Protein AF-A0A1G9YYE9-F1 (afdb_monomer)

Organism: NCBI:txid128104

Solvent-accessible surface area (backbone atoms only — not comparable to full-atom values): 11188 Å² total; per-residue (Å²): 140,79,85,48,73,68,56,51,48,51,44,35,30,38,42,7,48,50,52,46,50,46,37,52,76,70,69,50,52,59,63,55,51,39,55,48,50,57,60,54,78,75,63,88,82,93,75,84,90,83,91,88,81,92,81,76,97,67,84,83,66,77,64,52,56,65,53,53,50,31,38,33,60,20,78,46,92,75,55,70,68,58,48,44,52,54,23,56,72,58,73,42,63,51,67,58,48,49,53,50,20,52,51,64,55,39,65,39,50,62,94,69,30,38,36,53,33,30,47,71,53,51,75,69,53,84,53,65,56,50,44,56,57,53,52,51,49,54,53,58,61,69,67,58,54,95,84,61,81,66,80,78,70,64,55,42,80,38,42,56,70,52,49,58,53,44,18,62,71,36,75,42,58,58,72,58,38,52,56,64,46,57,82,24,41,69,82,85,123

Structure (mmCIF, N/CA/C/O backbone):
data_AF-A0A1G9YYE9-F1
#
_entry.id   AF-A0A1G9YYE9-F1
#
loop_
_atom_site.group_PDB
_atom_site.id
_atom_site.type_symbol
_atom_site.label_atom_id
_atom_site.label_alt_id
_atom_site.label_comp_id
_atom_site.label_asym_id
_atom_site.label_entity_id
_atom_site.label_seq_id
_atom_site.pdbx_PDB_ins_code
_atom_site.Cartn_x
_atom_site.Cartn_y
_atom_site.Cartn_z
_atom_site.occupancy
_atom_site.B_iso_or_equiv
_atom_site.auth_seq_id
_atom_site.auth_comp_id
_atom_site.auth_asym_id
_atom_site.auth_atom_id
_atom_site.pdbx_PDB_model_num
ATOM 1 N N . MET A 1 1 ? -22.968 5.309 -7.005 1.00 38.78 1 MET A N 1
ATOM 2 C CA . MET A 1 1 ? -21.631 4.709 -6.802 1.00 38.78 1 MET A CA 1
ATOM 3 C C . MET A 1 1 ? -20.604 5.772 -7.151 1.00 38.78 1 MET A C 1
ATOM 5 O O . MET A 1 1 ? -20.588 6.188 -8.299 1.00 38.78 1 MET A O 1
ATOM 9 N N . GLN A 1 2 ? -19.831 6.281 -6.193 1.00 46.66 2 GLN A N 1
ATOM 10 C CA . GLN A 1 2 ? -18.773 7.261 -6.462 1.00 46.66 2 GLN A CA 1
ATOM 11 C C . GLN A 1 2 ? -17.530 6.832 -5.686 1.00 46.66 2 GLN A C 1
ATOM 13 O O . GLN A 1 2 ? -17.580 6.742 -4.464 1.00 46.66 2 GLN A O 1
ATOM 18 N N . ILE A 1 3 ? -16.453 6.516 -6.407 1.00 61.12 3 ILE A N 1
ATOM 19 C CA . ILE A 1 3 ? -15.119 6.407 -5.814 1.00 61.12 3 ILE A CA 1
ATOM 20 C C . ILE A 1 3 ? -14.727 7.827 -5.410 1.00 61.12 3 ILE A C 1
ATOM 22 O O . ILE A 1 3 ? -14.835 8.754 -6.216 1.00 61.12 3 ILE A O 1
ATOM 26 N N . THR A 1 4 ? -14.315 8.014 -4.164 1.00 77.44 4 THR A N 1
ATOM 27 C CA . THR A 1 4 ? -13.877 9.325 -3.688 1.00 77.44 4 THR A CA 1
ATOM 28 C C . THR A 1 4 ? -12.531 9.698 -4.313 1.00 77.44 4 THR A C 1
ATOM 30 O O . THR A 1 4 ? -11.709 8.838 -4.634 1.00 77.44 4 THR A O 1
ATOM 33 N N . SER A 1 5 ? -12.254 10.997 -4.450 1.00 72.81 5 SER A N 1
ATOM 34 C CA . SER A 1 5 ? -10.945 11.468 -4.933 1.00 72.81 5 SER A CA 1
ATOM 35 C C . SER A 1 5 ? -9.786 10.915 -4.093 1.00 72.81 5 SER A C 1
ATOM 37 O O . SER A 1 5 ? -8.738 10.576 -4.634 1.00 72.81 5 SER A O 1
ATOM 39 N N . ALA A 1 6 ? -9.988 10.762 -2.780 1.00 74.31 6 ALA A N 1
ATOM 40 C CA . ALA A 1 6 ? -8.986 10.209 -1.875 1.00 74.31 6 ALA A CA 1
ATOM 41 C C . ALA A 1 6 ? -8.694 8.727 -2.162 1.00 74.31 6 ALA A C 1
ATOM 43 O O . ALA A 1 6 ? -7.534 8.316 -2.160 1.00 74.31 6 ALA A O 1
ATOM 44 N N . GLU A 1 7 ? -9.722 7.925 -2.446 1.00 76.50 7 GLU A N 1
ATOM 45 C CA . GLU A 1 7 ? -9.556 6.519 -2.835 1.00 76.50 7 GLU A CA 1
ATOM 46 C C . GLU A 1 7 ? -8.855 6.388 -4.189 1.00 76.50 7 GLU A C 1
ATOM 48 O O . GLU A 1 7 ? -7.990 5.527 -4.342 1.00 76.50 7 GLU A O 1
ATOM 53 N N . LEU A 1 8 ? -9.153 7.275 -5.145 1.00 83.31 8 LEU A N 1
ATOM 54 C CA . LEU A 1 8 ? -8.427 7.324 -6.417 1.00 83.31 8 LEU A CA 1
ATOM 55 C C . LEU A 1 8 ? -6.939 7.624 -6.209 1.00 83.31 8 LEU A C 1
ATOM 57 O O . LEU A 1 8 ? -6.101 7.018 -6.870 1.00 83.31 8 LEU A O 1
ATOM 61 N N . ASP A 1 9 ? -6.582 8.511 -5.283 1.00 84.62 9 ASP A N 1
ATOM 62 C CA . ASP A 1 9 ? -5.176 8.825 -5.009 1.00 84.62 9 ASP A CA 1
ATOM 63 C C . ASP A 1 9 ? -4.441 7.679 -4.300 1.00 84.62 9 ASP A C 1
ATOM 65 O O . ASP A 1 9 ? -3.258 7.441 -4.554 1.00 84.62 9 ASP A O 1
ATOM 69 N N . VAL A 1 10 ? -5.128 6.914 -3.446 1.00 83.94 10 VAL A N 1
ATOM 70 C CA . VAL A 1 10 ? -4.571 5.668 -2.895 1.00 83.94 10 VAL A CA 1
ATOM 71 C C . VAL A 1 10 ? -4.367 4.640 -4.010 1.00 83.94 10 VAL A C 1
ATOM 73 O O . VAL A 1 10 ? -3.280 4.070 -4.099 1.00 83.94 10 VAL A O 1
ATOM 76 N N . LEU A 1 11 ? -5.349 4.459 -4.900 1.00 87.50 11 LEU A N 1
ATOM 77 C CA . LEU A 1 11 ? -5.244 3.538 -6.035 1.00 87.50 11 LEU A CA 1
ATOM 78 C C . LEU A 1 11 ? -4.044 3.872 -6.927 1.00 87.50 11 LEU A C 1
ATOM 80 O O . LEU A 1 11 ? -3.262 2.984 -7.262 1.00 87.50 11 LEU A O 1
ATOM 84 N N . LYS A 1 12 ? -3.859 5.155 -7.263 1.00 91.44 12 LYS A N 1
ATOM 85 C CA . LYS A 1 12 ? -2.718 5.625 -8.067 1.00 91.44 12 LYS A CA 1
ATOM 86 C C . LYS A 1 12 ? -1.382 5.257 -7.426 1.00 91.44 12 LYS A C 1
ATOM 88 O O . LYS A 1 12 ? -0.485 4.790 -8.125 1.00 91.44 12 LYS A O 1
ATOM 93 N N . ARG A 1 13 ? -1.245 5.431 -6.106 1.00 92.06 13 ARG A N 1
ATOM 94 C CA . ARG A 1 13 ? -0.023 5.069 -5.366 1.00 92.06 13 ARG A CA 1
ATOM 95 C C . ARG A 1 13 ? 0.237 3.569 -5.365 1.00 92.06 13 ARG A C 1
ATOM 97 O O . ARG A 1 13 ? 1.376 3.162 -5.582 1.00 92.06 13 ARG A O 1
ATOM 104 N N . GLU A 1 14 ? -0.794 2.753 -5.166 1.00 93.06 14 GLU A N 1
ATOM 105 C CA . GLU A 1 14 ? -0.645 1.293 -5.177 1.00 93.06 14 GLU A CA 1
ATOM 106 C C . GLU A 1 14 ? -0.274 0.760 -6.565 1.00 93.06 14 GLU A C 1
ATOM 108 O O . GLU A 1 14 ? 0.619 -0.084 -6.685 1.00 93.06 14 GLU A O 1
ATOM 113 N N . ILE A 1 15 ? -0.888 1.304 -7.620 1.00 95.19 15 ILE A N 1
ATOM 114 C CA . ILE A 1 15 ? -0.497 1.018 -9.006 1.00 95.19 15 ILE A CA 1
ATOM 115 C C . ILE A 1 15 ? 0.963 1.428 -9.230 1.00 95.19 15 ILE A C 1
ATOM 117 O O . ILE A 1 15 ? 1.764 0.609 -9.677 1.00 95.19 15 ILE A O 1
ATOM 121 N N . GLY A 1 16 ? 1.344 2.655 -8.863 1.00 95.75 16 GLY A N 1
ATOM 122 C CA . GLY A 1 16 ? 2.716 3.144 -9.013 1.00 95.75 16 GLY A CA 1
ATOM 123 C C . GLY A 1 16 ? 3.751 2.251 -8.321 1.00 95.75 16 GLY A C 1
ATOM 124 O O . GLY A 1 16 ? 4.757 1.869 -8.926 1.00 95.75 16 GLY A O 1
ATOM 125 N N . ALA A 1 17 ? 3.471 1.829 -7.086 1.00 95.12 17 ALA A N 1
ATOM 126 C CA . ALA A 1 17 ? 4.335 0.932 -6.324 1.00 95.12 17 ALA A CA 1
ATOM 127 C C . ALA A 1 17 ? 4.502 -0.443 -6.994 1.00 95.12 17 ALA A C 1
ATOM 129 O O . ALA A 1 17 ? 5.594 -1.020 -6.963 1.00 95.12 17 ALA A O 1
ATOM 130 N N . LEU A 1 18 ? 3.443 -0.972 -7.615 1.00 96.38 18 LEU A N 1
ATOM 131 C CA . LEU A 1 18 ? 3.492 -2.223 -8.373 1.00 96.38 18 LEU A CA 1
ATOM 132 C C . LEU A 1 18 ? 4.321 -2.088 -9.654 1.00 96.38 18 LEU A C 1
ATOM 134 O O . LEU A 1 18 ? 5.146 -2.961 -9.925 1.00 96.38 18 LEU A O 1
ATOM 138 N N . LEU A 1 19 ? 4.173 -0.986 -10.393 1.00 96.94 19 LEU A N 1
ATOM 139 C CA . LEU A 1 19 ? 4.982 -0.710 -11.586 1.00 96.94 19 LEU A CA 1
ATOM 140 C C . LEU A 1 19 ? 6.468 -0.567 -11.236 1.00 96.94 19 LEU A C 1
ATOM 142 O O . LEU A 1 19 ? 7.328 -1.167 -11.883 1.00 96.94 19 LEU A O 1
ATOM 146 N N . LEU A 1 20 ? 6.774 0.152 -10.152 1.00 97.00 20 LEU A N 1
ATOM 147 C CA . LEU A 1 20 ? 8.131 0.278 -9.624 1.00 97.00 20 LEU A CA 1
ATOM 148 C C . LEU A 1 20 ? 8.727 -1.089 -9.267 1.00 97.00 20 LEU A C 1
ATOM 150 O O . LEU A 1 20 ? 9.884 -1.368 -9.592 1.00 97.00 20 LEU A O 1
ATOM 154 N N . ALA A 1 21 ? 7.955 -1.931 -8.578 1.00 95.06 21 ALA A N 1
ATOM 155 C CA . ALA A 1 21 ? 8.385 -3.271 -8.198 1.00 95.06 21 ALA A CA 1
ATOM 156 C C . ALA A 1 21 ? 8.650 -4.145 -9.432 1.00 95.06 21 ALA A C 1
ATOM 158 O O . ALA A 1 21 ? 9.696 -4.790 -9.498 1.00 95.06 21 ALA A O 1
ATOM 159 N N . ALA A 1 22 ? 7.764 -4.109 -10.431 1.00 95.19 22 ALA A N 1
ATOM 160 C CA . ALA A 1 22 ? 7.927 -4.836 -11.687 1.00 95.19 22 ALA A CA 1
ATOM 161 C C . ALA A 1 22 ? 9.179 -4.379 -12.455 1.00 95.19 22 ALA A C 1
ATOM 163 O O . ALA A 1 22 ? 9.991 -5.214 -12.858 1.00 95.19 22 ALA A O 1
ATOM 164 N N . ARG A 1 23 ? 9.425 -3.065 -12.568 1.00 97.12 23 ARG A N 1
ATOM 165 C CA . ARG A 1 23 ? 10.657 -2.554 -13.192 1.00 97.12 23 ARG A CA 1
ATOM 166 C C . ARG A 1 23 ? 11.909 -3.002 -12.436 1.00 97.12 23 ARG A C 1
ATOM 168 O O . ARG A 1 23 ? 12.882 -3.438 -13.051 1.00 97.12 23 ARG A O 1
ATOM 175 N N . LYS A 1 24 ? 11.898 -2.911 -11.101 1.00 96.06 24 LYS A N 1
ATOM 176 C CA . LYS A 1 24 ? 13.030 -3.341 -10.263 1.00 96.06 24 LYS A CA 1
ATOM 177 C C . LYS A 1 24 ? 13.292 -4.843 -10.355 1.00 96.06 24 LYS A C 1
ATOM 179 O O . LYS A 1 24 ? 14.456 -5.230 -10.367 1.00 96.06 24 LYS A O 1
ATOM 184 N N . ALA A 1 25 ? 12.256 -5.675 -10.462 1.00 94.50 25 ALA A N 1
ATOM 185 C CA . ALA A 1 25 ? 12.405 -7.120 -10.649 1.00 94.50 25 ALA A CA 1
ATOM 186 C C . ALA A 1 25 ? 13.157 -7.458 -11.950 1.00 94.50 25 ALA A C 1
ATOM 188 O O . ALA A 1 25 ? 13.953 -8.392 -11.977 1.00 94.50 25 ALA A O 1
ATOM 189 N N . ARG A 1 26 ? 12.988 -6.633 -12.992 1.00 95.06 26 ARG A N 1
ATOM 190 C CA . ARG A 1 26 ? 13.744 -6.717 -14.255 1.00 95.06 26 ARG A CA 1
ATOM 191 C C . ARG A 1 26 ? 15.137 -6.082 -14.189 1.00 95.06 26 ARG A C 1
ATOM 193 O O . ARG A 1 26 ? 15.871 -6.131 -15.167 1.00 95.06 26 ARG A O 1
ATOM 200 N N . LYS A 1 27 ? 15.503 -5.471 -13.055 1.00 96.62 27 LYS A N 1
ATOM 201 C CA . LYS A 1 27 ? 16.730 -4.676 -12.860 1.00 96.62 27 LYS A CA 1
ATOM 202 C C . LYS A 1 27 ? 16.872 -3.508 -13.842 1.00 96.62 27 LYS A C 1
ATOM 204 O O . LYS A 1 27 ? 17.976 -3.032 -14.072 1.00 96.62 27 LYS A O 1
ATOM 209 N N . TRP A 1 28 ? 15.759 -3.019 -14.381 1.00 96.31 28 TRP A N 1
ATOM 210 C CA . TRP A 1 28 ? 15.765 -1.918 -15.336 1.00 96.31 28 TRP A CA 1
ATOM 211 C C . TRP A 1 28 ? 15.806 -0.560 -14.640 1.00 96.31 28 TRP A C 1
ATOM 213 O O . TRP A 1 28 ? 15.142 -0.311 -13.629 1.00 96.31 28 TRP A O 1
ATOM 223 N N . THR A 1 29 ? 16.537 0.368 -15.231 1.00 96.94 29 THR A N 1
ATOM 224 C CA . THR A 1 29 ? 16.438 1.806 -15.016 1.00 96.94 29 THR A CA 1
ATOM 225 C C . THR A 1 29 ? 15.180 2.355 -15.691 1.00 96.94 29 THR A C 1
ATOM 227 O O . THR A 1 29 ? 14.578 1.735 -16.567 1.00 96.94 29 THR A O 1
ATOM 230 N N . ARG A 1 30 ? 14.756 3.564 -15.308 1.00 95.81 30 ARG A N 1
ATOM 231 C CA . ARG A 1 30 ? 13.647 4.242 -16.007 1.00 95.81 30 ARG A CA 1
ATOM 232 C C . ARG A 1 30 ? 13.987 4.581 -17.453 1.00 95.81 30 ARG A C 1
ATOM 234 O O . ARG A 1 30 ? 13.082 4.694 -18.267 1.00 95.81 30 ARG A O 1
ATOM 241 N N . ARG A 1 31 ? 15.274 4.783 -17.752 1.00 95.00 31 ARG A N 1
ATOM 242 C CA . ARG A 1 31 ? 15.739 5.009 -19.118 1.00 95.00 31 ARG A CA 1
ATOM 243 C C . ARG A 1 31 ? 15.489 3.761 -19.956 1.00 95.00 31 ARG A C 1
ATOM 245 O O . ARG A 1 31 ? 14.834 3.877 -20.972 1.00 95.00 31 ARG A O 1
ATOM 252 N N . GLU A 1 32 ? 15.891 2.591 -19.470 1.00 95.69 32 GLU A N 1
ATOM 253 C CA . GLU A 1 32 ? 15.642 1.323 -20.169 1.00 95.69 32 GLU A CA 1
ATOM 254 C C . GLU A 1 32 ? 14.145 1.028 -20.324 1.00 95.69 32 GLU A C 1
ATOM 256 O O . GLU A 1 32 ? 13.729 0.591 -21.388 1.00 95.69 32 GLU A O 1
ATOM 261 N N . LEU A 1 33 ? 13.316 1.334 -19.315 1.00 94.69 33 LEU A N 1
ATOM 262 C CA . LEU A 1 33 ? 11.857 1.237 -19.460 1.00 94.69 33 LEU A CA 1
ATOM 263 C C . LEU A 1 33 ? 11.333 2.162 -20.569 1.00 94.69 33 LEU A C 1
ATOM 265 O O . LEU A 1 33 ? 10.546 1.723 -21.399 1.00 94.69 33 LEU A O 1
ATOM 269 N N . ARG A 1 34 ? 11.773 3.425 -20.605 1.00 93.81 34 ARG A N 1
ATOM 270 C CA . ARG A 1 34 ? 11.402 4.352 -21.682 1.00 93.81 34 ARG A CA 1
ATOM 271 C C . ARG A 1 34 ? 11.828 3.810 -23.044 1.00 93.81 34 ARG A C 1
ATOM 273 O O . ARG A 1 34 ? 11.030 3.821 -23.973 1.00 93.81 34 ARG A O 1
ATOM 280 N N . ASP A 1 35 ? 13.078 3.379 -23.157 1.00 92.31 35 ASP A N 1
ATOM 281 C CA . ASP A 1 35 ? 13.656 2.918 -24.416 1.00 92.31 35 ASP A CA 1
ATOM 282 C C . ASP A 1 35 ? 12.896 1.671 -24.918 1.00 92.31 35 ASP A C 1
ATOM 284 O O . ASP A 1 35 ? 12.608 1.564 -26.107 1.00 92.31 35 ASP A O 1
ATOM 288 N N . ALA A 1 36 ? 12.459 0.791 -24.008 1.00 90.81 36 ALA A N 1
ATOM 289 C CA . ALA A 1 36 ? 11.607 -0.356 -24.321 1.00 90.81 36 ALA A CA 1
ATOM 290 C C . ALA A 1 36 ? 10.172 0.033 -24.723 1.00 90.81 36 ALA A C 1
ATOM 292 O O . ALA A 1 36 ? 9.626 -0.560 -25.649 1.00 90.81 36 ALA A O 1
ATOM 293 N N . MET A 1 37 ? 9.569 1.041 -24.079 1.00 90.00 37 MET A N 1
ATOM 294 C CA . MET A 1 37 ? 8.271 1.581 -24.514 1.00 90.00 37 MET A CA 1
ATOM 295 C C . MET A 1 37 ? 8.360 2.171 -25.922 1.00 90.00 37 MET A C 1
ATOM 297 O O . MET A 1 37 ? 7.510 1.895 -26.756 1.00 90.00 37 MET A O 1
ATOM 301 N N . ASN A 1 38 ? 9.436 2.900 -26.225 1.00 85.62 38 ASN A N 1
ATOM 302 C CA . ASN A 1 38 ? 9.672 3.435 -27.564 1.00 85.62 38 ASN A CA 1
ATOM 303 C C . ASN A 1 38 ? 9.825 2.327 -28.624 1.00 85.62 38 ASN A C 1
ATOM 305 O O . ASN A 1 38 ? 9.354 2.477 -29.744 1.00 85.62 38 ASN A O 1
ATOM 309 N N . ALA A 1 39 ? 10.454 1.202 -28.269 1.00 81.31 39 ALA A N 1
ATOM 310 C CA . ALA A 1 39 ? 10.606 0.056 -29.166 1.00 81.31 39 ALA A CA 1
ATOM 311 C C . ALA A 1 39 ? 9.295 -0.730 -29.392 1.00 81.31 39 ALA A C 1
ATOM 313 O O . ALA A 1 39 ? 9.143 -1.379 -30.424 1.00 81.31 39 ALA A O 1
ATOM 314 N N . GLY A 1 40 ? 8.349 -0.676 -28.447 1.00 64.50 40 GLY A N 1
ATOM 315 C CA . GLY A 1 40 ? 7.040 -1.329 -28.558 1.00 64.50 40 GLY A CA 1
ATOM 316 C C . GLY A 1 40 ? 6.059 -0.605 -29.486 1.00 64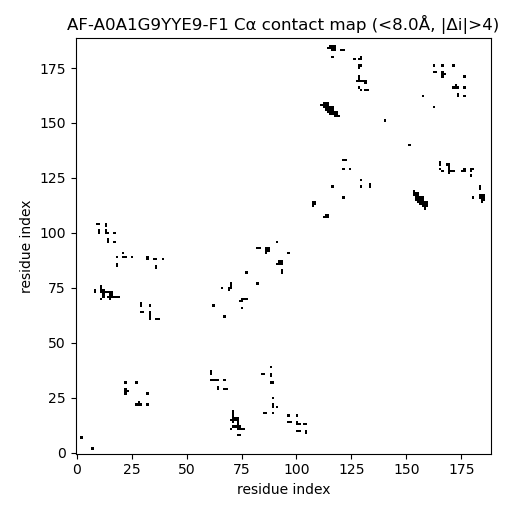.50 40 GLY A C 1
ATOM 317 O O . GLY A 1 40 ? 5.227 -1.255 -30.105 1.00 64.50 40 GLY A O 1
ATOM 318 N N . VAL A 1 41 ? 6.199 0.717 -29.650 1.00 56.19 41 VAL A N 1
ATOM 319 C CA . VAL A 1 41 ? 5.355 1.543 -30.544 1.00 56.19 41 VAL A CA 1
ATOM 320 C C . VAL A 1 41 ? 5.564 1.203 -32.032 1.00 56.19 41 VAL A C 1
ATOM 322 O O . VAL A 1 41 ? 4.738 1.546 -32.869 1.00 56.19 41 VAL A O 1
ATOM 325 N N . THR A 1 42 ? 6.645 0.501 -32.388 1.00 51.41 42 THR A N 1
ATOM 326 C CA . THR A 1 42 ? 6.988 0.178 -33.786 1.00 51.41 42 THR A CA 1
ATOM 327 C C . THR A 1 42 ? 6.560 -1.219 -34.259 1.00 51.41 42 THR A C 1
ATOM 329 O O . THR A 1 42 ? 6.908 -1.604 -35.373 1.00 51.41 42 THR A O 1
ATOM 332 N N . GLY A 1 43 ? 5.837 -1.993 -33.443 1.00 48.91 43 GLY A N 1
ATOM 333 C CA . GLY A 1 43 ? 5.353 -3.328 -33.807 1.00 48.91 43 GLY A CA 1
ATOM 334 C C . GLY A 1 43 ? 3.838 -3.363 -34.003 1.00 48.91 43 GLY A C 1
ATOM 335 O O . GLY A 1 43 ? 3.117 -3.269 -33.021 1.00 48.91 43 GLY A O 1
ATOM 336 N N . GLU A 1 44 ? 3.412 -3.567 -35.255 1.00 43.81 44 GLU A N 1
ATOM 337 C CA . GLU A 1 44 ? 2.060 -3.989 -35.684 1.00 43.81 44 GLU A CA 1
ATOM 338 C C . GLU A 1 44 ? 0.948 -2.916 -35.660 1.00 43.81 44 GLU A C 1
ATOM 340 O O . GLU A 1 44 ? 0.153 -2.838 -34.736 1.00 43.81 44 GLU A O 1
ATOM 345 N N . ASP A 1 45 ? 0.888 -2.081 -36.708 1.00 39.84 45 ASP A N 1
ATOM 346 C CA . ASP A 1 45 ? -0.242 -2.061 -37.662 1.00 39.84 45 ASP A CA 1
ATOM 347 C C . ASP A 1 45 ? -0.061 -0.951 -38.714 1.00 39.84 45 ASP A C 1
ATOM 349 O O . ASP A 1 45 ? -0.166 0.247 -38.450 1.00 39.84 45 ASP A O 1
ATOM 353 N N . GLN A 1 46 ? 0.205 -1.364 -39.955 1.00 44.62 46 GLN A N 1
ATOM 354 C CA . GLN A 1 46 ? 0.073 -0.513 -41.130 1.00 44.62 46 GLN A CA 1
ATOM 355 C C . GLN A 1 46 ? -1.353 -0.693 -41.660 1.00 44.62 46 GLN A C 1
ATOM 357 O O . GLN A 1 46 ? -1.629 -1.648 -42.382 1.00 44.62 46 GLN A O 1
ATOM 362 N N . GLY A 1 47 ? -2.260 0.205 -41.276 1.00 41.22 47 GLY A N 1
ATOM 363 C CA . GLY A 1 47 ? -3.675 0.106 -41.624 1.00 41.22 47 GLY A CA 1
ATOM 364 C C . GLY A 1 47 ? -4.393 1.450 -41.606 1.00 41.22 47 GLY A C 1
ATOM 365 O O . GLY A 1 47 ? -5.022 1.795 -40.620 1.00 41.22 47 GLY A O 1
ATOM 366 N N . ASP A 1 48 ? -4.298 2.135 -42.743 1.00 35.31 48 ASP A N 1
ATOM 367 C CA . ASP A 1 48 ? -5.244 3.107 -43.306 1.00 35.31 48 ASP A CA 1
ATOM 368 C C . ASP A 1 48 ? -5.531 4.434 -42.573 1.00 35.31 48 ASP A C 1
ATOM 370 O O . ASP A 1 48 ? -5.797 4.529 -41.378 1.00 35.31 48 ASP A O 1
ATOM 374 N N . ALA A 1 49 ? -5.482 5.505 -43.361 1.00 49.78 49 ALA A N 1
ATOM 375 C CA . ALA A 1 49 ? -5.651 6.877 -42.928 1.00 49.78 49 ALA A CA 1
ATOM 376 C C . ALA A 1 49 ? -7.113 7.304 -43.071 1.00 49.78 49 ALA A C 1
ATOM 378 O O . ALA A 1 49 ? -7.657 7.258 -44.169 1.00 49.78 49 ALA A O 1
ATOM 379 N N . THR A 1 50 ? -7.720 7.858 -42.019 1.00 40.81 50 THR A N 1
ATOM 380 C CA . THR A 1 50 ? -8.722 8.929 -42.162 1.00 40.81 50 THR A CA 1
ATOM 381 C C . THR A 1 50 ? -8.751 9.792 -40.900 1.00 40.81 50 THR A C 1
ATOM 383 O O . THR A 1 50 ? -8.961 9.316 -39.789 1.00 40.81 50 THR A O 1
ATOM 386 N N . THR A 1 51 ? -8.515 11.084 -41.098 1.00 46.31 51 THR A N 1
ATOM 387 C CA . THR A 1 51 ? -8.425 12.138 -40.086 1.00 46.31 51 THR A CA 1
ATOM 388 C C . THR A 1 51 ? -9.808 12.633 -39.651 1.00 46.31 51 THR A C 1
ATOM 390 O O . THR A 1 51 ? -10.658 12.859 -40.514 1.00 46.31 51 THR A O 1
ATOM 393 N N . SER A 1 52 ? -9.960 12.943 -38.354 1.00 40.69 52 SER A N 1
ATOM 394 C CA . SER A 1 52 ? -10.550 14.180 -37.769 1.00 40.69 52 SER A CA 1
ATOM 395 C C . SER A 1 52 ? -11.505 13.913 -36.594 1.00 40.69 52 SER A C 1
ATOM 397 O O . SER A 1 52 ? -12.609 13.424 -36.808 1.00 40.69 52 SER A O 1
ATOM 399 N N . SER A 1 53 ? -11.125 14.327 -35.377 1.00 39.28 53 SER A N 1
ATOM 400 C CA . SER A 1 53 ? -11.991 15.044 -34.417 1.00 39.28 53 SER A CA 1
ATOM 401 C C . SER A 1 53 ? -11.209 15.403 -33.147 1.00 39.28 53 SER A C 1
ATOM 403 O O . SER A 1 53 ? -10.542 14.556 -32.562 1.00 39.28 53 SER A O 1
ATOM 405 N N . ASP A 1 54 ? -11.347 16.661 -32.738 1.00 41.72 54 ASP A N 1
ATOM 406 C CA . ASP A 1 54 ? -10.756 17.338 -31.582 1.00 41.72 54 ASP A CA 1
ATOM 407 C C . ASP A 1 54 ? -10.722 16.537 -30.270 1.00 41.72 54 ASP A C 1
ATOM 409 O O . ASP A 1 54 ? -11.745 16.025 -29.810 1.00 41.72 54 ASP A O 1
ATOM 413 N N . GLY A 1 55 ? -9.562 16.562 -29.602 1.00 41.12 55 GLY A N 1
ATOM 414 C CA . GLY A 1 55 ? -9.445 16.235 -28.180 1.00 41.12 55 GLY A CA 1
ATOM 415 C C . GLY A 1 55 ? -8.145 15.537 -27.780 1.00 41.12 55 GLY A C 1
ATOM 416 O O . GLY A 1 55 ? -8.121 14.319 -27.664 1.00 41.12 55 GLY A O 1
ATOM 417 N N . GLN A 1 56 ? -7.128 16.333 -27.430 1.00 40.47 56 GLN A N 1
ATOM 418 C CA . GLN A 1 56 ? -5.975 15.946 -26.601 1.00 40.47 56 GLN A CA 1
ATOM 419 C C . GLN A 1 56 ? -4.929 15.007 -27.256 1.00 40.47 56 GLN A C 1
ATOM 421 O O . GLN A 1 56 ? -4.849 13.817 -26.954 1.00 40.47 56 GLN A O 1
ATOM 426 N N . ASP A 1 57 ? -4.041 15.590 -28.068 1.00 39.84 57 ASP A N 1
ATOM 427 C CA . ASP A 1 57 ? -2.816 14.976 -28.614 1.00 39.84 57 ASP A CA 1
ATOM 428 C C . ASP A 1 57 ? -1.743 14.668 -27.537 1.00 39.84 57 ASP A C 1
ATOM 430 O O . ASP A 1 57 ? -0.634 15.198 -27.563 1.00 39.84 57 ASP A O 1
ATOM 434 N N . ASP A 1 58 ? -2.043 13.787 -26.578 1.00 51.00 58 ASP A N 1
ATOM 435 C CA . ASP A 1 58 ? -1.057 13.247 -25.619 1.00 51.00 58 ASP A CA 1
ATOM 436 C C . ASP A 1 58 ? -0.740 11.744 -25.870 1.00 51.00 58 ASP A C 1
ATOM 438 O O . ASP A 1 58 ? 0.112 11.146 -25.199 1.00 51.00 58 ASP A O 1
ATOM 442 N N . ASP A 1 59 ? -1.397 11.101 -26.846 1.00 49.94 59 ASP A N 1
ATOM 443 C CA . ASP A 1 59 ? -1.455 9.629 -26.953 1.00 49.94 59 ASP A CA 1
ATOM 444 C C . ASP A 1 59 ? -0.241 8.971 -27.646 1.00 49.94 59 ASP A C 1
ATOM 446 O O . ASP A 1 59 ? 0.035 7.799 -27.414 1.00 49.94 59 ASP A O 1
ATOM 450 N N . VAL A 1 60 ? 0.597 9.718 -28.378 1.00 56.22 60 VAL A N 1
ATOM 451 C CA . VAL A 1 60 ? 1.740 9.141 -29.140 1.00 56.22 60 VAL A CA 1
ATOM 452 C C . VAL A 1 60 ? 3.120 9.566 -28.604 1.00 56.22 60 VAL A C 1
ATOM 454 O O . VAL A 1 60 ? 4.154 9.056 -29.025 1.00 56.22 60 VAL A O 1
ATOM 457 N N . THR A 1 61 ? 3.185 10.449 -27.603 1.00 71.38 61 THR A N 1
ATOM 458 C CA . THR A 1 61 ? 4.481 10.939 -27.101 1.00 71.38 61 THR A CA 1
ATOM 459 C C . THR A 1 61 ? 5.095 9.994 -26.065 1.00 71.38 61 THR A C 1
ATOM 461 O O . THR A 1 61 ? 4.567 9.819 -24.966 1.00 71.38 61 THR A O 1
ATOM 464 N N . VAL A 1 62 ? 6.266 9.435 -26.388 1.00 77.69 62 VAL A N 1
ATOM 465 C CA . VAL A 1 62 ? 7.080 8.612 -25.477 1.00 77.69 62 VAL A CA 1
ATOM 466 C C . VAL A 1 62 ? 7.312 9.356 -24.150 1.00 77.69 62 VAL A C 1
ATOM 468 O O . VAL A 1 62 ? 7.819 10.484 -24.153 1.00 77.69 62 VAL A O 1
ATOM 471 N N . PRO A 1 63 ? 6.994 8.754 -22.988 1.00 83.88 63 PRO A N 1
ATOM 472 C CA . PRO A 1 63 ? 7.099 9.451 -21.713 1.00 83.88 63 PRO A CA 1
ATOM 473 C C . PRO A 1 63 ? 8.561 9.734 -21.342 1.00 83.88 63 PRO A C 1
ATOM 475 O O . PRO A 1 63 ? 9.439 8.872 -21.399 1.00 83.88 63 PRO A O 1
ATOM 478 N N . CYS A 1 64 ? 8.858 10.943 -20.865 1.00 90.38 64 CYS A N 1
ATOM 479 C CA . CYS A 1 64 ? 10.171 11.210 -20.283 1.00 90.38 64 CYS A CA 1
ATOM 480 C C . CYS A 1 64 ? 10.364 10.412 -18.967 1.00 90.38 64 CYS A C 1
ATOM 482 O O . CYS A 1 64 ? 9.410 9.975 -18.322 1.00 90.38 64 CYS A O 1
ATOM 484 N N . THR A 1 65 ? 11.610 10.227 -18.515 1.00 93.81 65 THR A N 1
ATOM 485 C CA . THR A 1 65 ? 11.946 9.487 -17.281 1.00 93.81 65 THR A CA 1
ATOM 486 C C . THR A 1 65 ? 11.328 10.117 -16.043 1.00 93.81 65 THR A C 1
ATOM 488 O O . THR A 1 65 ? 11.070 9.411 -15.070 1.00 93.81 65 THR A O 1
ATOM 491 N N . GLN A 1 66 ? 11.092 11.429 -16.071 1.00 92.62 66 GLN A N 1
ATOM 492 C CA . GLN A 1 66 ? 10.391 12.136 -15.009 1.00 92.62 66 GLN A CA 1
ATOM 493 C C . GLN A 1 66 ? 8.909 11.746 -14.972 1.00 92.62 66 GLN A C 1
ATOM 495 O O . GLN A 1 66 ? 8.402 11.448 -13.895 1.00 92.62 66 GLN A O 1
ATOM 500 N N . THR A 1 67 ? 8.239 11.648 -16.126 1.00 93.88 67 THR A N 1
ATOM 501 C CA . THR A 1 67 ? 6.858 11.144 -16.215 1.00 93.88 67 THR A CA 1
ATOM 502 C C . THR A 1 67 ? 6.760 9.724 -15.657 1.00 93.88 67 THR A C 1
ATOM 504 O O . THR A 1 67 ? 5.948 9.485 -14.763 1.00 93.88 67 THR A O 1
ATOM 507 N N . LEU A 1 68 ? 7.661 8.821 -16.064 1.00 94.81 68 LEU A N 1
ATOM 508 C CA . LEU A 1 68 ? 7.744 7.466 -15.501 1.00 94.81 68 LEU A CA 1
ATOM 509 C C . LEU A 1 68 ? 7.952 7.481 -13.979 1.00 94.81 68 LEU A C 1
ATOM 511 O O . LEU A 1 68 ? 7.326 6.709 -13.261 1.00 94.81 68 LEU A O 1
ATOM 515 N N . ALA A 1 69 ? 8.792 8.383 -13.461 1.00 95.25 69 ALA A N 1
ATOM 516 C CA . ALA A 1 69 ? 8.991 8.524 -12.021 1.00 95.25 69 ALA A CA 1
ATOM 517 C C . ALA A 1 69 ? 7.711 8.970 -11.295 1.00 95.25 69 ALA A C 1
ATOM 519 O O . ALA A 1 69 ? 7.414 8.455 -10.220 1.00 95.25 69 ALA A O 1
ATOM 520 N N . THR A 1 70 ? 6.938 9.891 -11.878 1.00 95.44 70 THR A N 1
ATOM 521 C CA . THR A 1 70 ? 5.667 10.344 -11.289 1.00 95.44 70 THR A CA 1
ATOM 522 C C . THR A 1 70 ? 4.566 9.287 -11.350 1.00 95.44 70 THR A C 1
ATOM 524 O O . THR A 1 70 ? 3.757 9.211 -10.427 1.00 95.44 70 THR A O 1
ATOM 527 N N . TRP A 1 71 ? 4.554 8.432 -12.378 1.00 96.00 71 TRP A N 1
ATOM 528 C CA . TRP A 1 71 ? 3.650 7.280 -12.440 1.00 96.00 71 TRP A CA 1
ATOM 529 C C . TRP A 1 71 ? 3.999 6.235 -11.383 1.00 96.00 71 TRP A C 1
ATOM 531 O O . TRP A 1 71 ? 3.124 5.793 -10.650 1.00 96.00 71 TRP A O 1
ATOM 541 N N . GLU A 1 72 ? 5.281 5.904 -11.227 1.00 95.56 72 GLU A N 1
ATOM 542 C CA . GLU A 1 72 ? 5.750 4.985 -10.180 1.00 95.56 72 GLU A CA 1
ATOM 543 C C . GLU A 1 72 ? 5.509 5.497 -8.758 1.00 95.56 72 GLU A C 1
ATOM 545 O O . GLU A 1 72 ? 5.344 4.707 -7.832 1.00 95.56 72 GLU A O 1
ATOM 550 N N . LEU A 1 73 ? 5.503 6.816 -8.568 1.00 94.38 73 LEU A N 1
ATOM 551 C CA . LEU A 1 73 ? 5.162 7.432 -7.288 1.00 94.38 73 LEU A CA 1
ATOM 552 C C . LEU A 1 73 ? 3.640 7.543 -7.081 1.00 94.38 73 LEU A C 1
ATOM 554 O O . LEU A 1 73 ? 3.190 7.782 -5.963 1.00 94.38 73 LEU A O 1
ATOM 558 N N . GLY A 1 74 ? 2.849 7.388 -8.146 1.00 92.69 74 GLY A N 1
ATOM 559 C CA . GLY A 1 74 ? 1.399 7.574 -8.129 1.00 92.69 74 GLY A CA 1
ATOM 560 C C . GLY A 1 74 ? 0.961 9.027 -7.933 1.00 92.69 74 GLY A C 1
ATOM 561 O O . GLY A 1 74 ? -0.129 9.267 -7.422 1.00 92.69 74 GLY A O 1
ATOM 562 N N . THR A 1 75 ? 1.799 10.003 -8.299 1.00 92.31 75 THR A N 1
ATOM 563 C CA . THR A 1 75 ? 1.514 11.444 -8.136 1.00 92.31 75 THR A CA 1
ATOM 564 C C . THR A 1 75 ? 0.987 12.111 -9.401 1.00 92.31 75 THR A C 1
ATOM 566 O O . THR A 1 75 ? 0.596 13.276 -9.364 1.00 92.31 75 THR A O 1
ATOM 569 N N . ARG A 1 76 ? 0.959 11.387 -10.523 1.00 91.62 76 ARG A N 1
ATOM 570 C CA . ARG A 1 76 ? 0.413 11.859 -11.797 1.00 91.62 76 ARG A CA 1
ATOM 571 C C . ARG A 1 76 ? -0.655 10.893 -12.300 1.00 91.62 76 ARG A C 1
ATOM 573 O O . ARG A 1 76 ? -0.488 9.680 -12.199 1.00 91.62 76 ARG A O 1
ATOM 580 N N . ASN A 1 77 ? -1.727 11.441 -12.873 1.00 89.25 77 ASN A N 1
ATOM 581 C CA . ASN A 1 77 ? -2.728 10.644 -13.577 1.00 89.25 77 ASN A CA 1
ATOM 582 C C . ASN A 1 77 ? -2.102 9.957 -14.800 1.00 89.25 77 ASN A C 1
ATOM 584 O O . ASN A 1 77 ? -1.223 10.506 -15.469 1.00 89.25 77 ASN A O 1
ATOM 588 N N . MET A 1 78 ? -2.584 8.758 -15.092 1.00 90.62 78 MET A N 1
ATOM 589 C CA . MET A 1 78 ? -2.171 7.957 -16.234 1.00 90.62 78 MET A CA 1
ATOM 590 C C . MET A 1 78 ? -3.431 7.483 -16.950 1.00 90.62 78 MET A C 1
ATOM 592 O O . MET A 1 78 ? -4.393 7.077 -16.296 1.00 90.62 78 MET A O 1
ATOM 596 N N . THR A 1 79 ? -3.439 7.577 -18.278 1.00 91.00 79 THR A N 1
ATOM 597 C CA . THR A 1 79 ? -4.530 7.034 -19.092 1.00 91.00 79 THR A CA 1
ATOM 598 C C . THR A 1 79 ? -4.492 5.507 -19.060 1.00 91.00 79 THR A C 1
ATOM 600 O O . THR A 1 79 ? -3.454 4.903 -18.779 1.00 91.00 79 THR A O 1
ATOM 603 N N . ILE A 1 80 ? -5.623 4.865 -19.357 1.00 90.94 80 ILE A N 1
ATOM 604 C CA . ILE A 1 80 ? -5.706 3.397 -19.383 1.00 90.94 80 ILE A CA 1
ATOM 605 C C . ILE A 1 80 ? -4.769 2.821 -20.457 1.00 90.94 80 ILE A C 1
ATOM 607 O O . ILE A 1 80 ? -4.061 1.861 -20.171 1.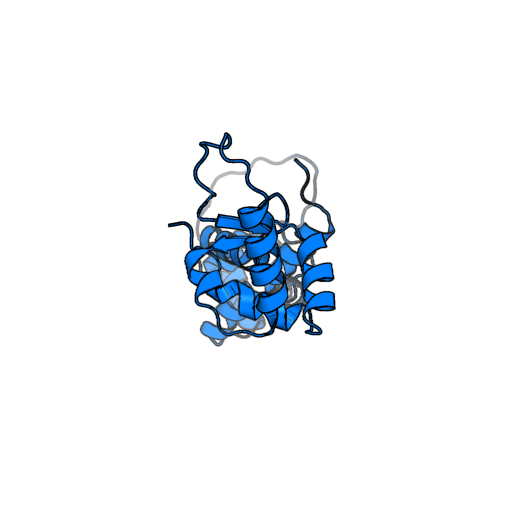00 90.94 80 ILE A O 1
ATOM 611 N N . ASN A 1 81 ? -4.682 3.449 -21.636 1.00 90.12 81 ASN A N 1
ATOM 612 C CA . ASN A 1 81 ? -3.773 3.028 -22.710 1.00 90.12 81 ASN A CA 1
ATOM 613 C C . ASN A 1 81 ? -2.314 3.001 -22.236 1.00 90.12 81 ASN A C 1
ATOM 615 O O . ASN A 1 81 ? -1.656 1.967 -22.321 1.00 90.12 81 ASN A O 1
ATOM 619 N N . ARG A 1 82 ? -1.836 4.098 -21.627 1.00 91.19 82 ARG A N 1
ATOM 620 C CA . ARG A 1 82 ? -0.471 4.170 -21.076 1.00 91.19 82 ARG A CA 1
ATOM 621 C C . ARG A 1 82 ? -0.232 3.154 -19.973 1.00 91.19 82 ARG A C 1
ATOM 623 O O . ARG A 1 82 ? 0.843 2.571 -19.892 1.00 91.19 82 ARG A O 1
ATOM 630 N N . PHE A 1 83 ? -1.229 2.928 -19.127 1.00 94.25 83 PHE A N 1
ATOM 631 C CA . PHE A 1 83 ? -1.141 1.914 -18.088 1.00 94.25 83 PHE A CA 1
ATOM 632 C C . PHE A 1 83 ? -0.942 0.507 -18.673 1.00 94.25 83 PHE A C 1
ATOM 634 O O . PHE A 1 83 ? -0.042 -0.212 -18.232 1.00 94.25 83 PHE A O 1
ATOM 641 N N . VAL A 1 84 ? -1.745 0.130 -19.671 1.00 94.00 84 VAL A N 1
ATOM 642 C CA . VAL A 1 84 ? -1.653 -1.173 -20.347 1.00 94.00 84 VAL A CA 1
ATOM 643 C C . VAL A 1 84 ? -0.312 -1.321 -21.067 1.00 94.00 84 VAL A C 1
ATOM 645 O O . VAL A 1 84 ? 0.349 -2.343 -20.903 1.00 94.00 84 VAL A O 1
ATOM 648 N N . GLU A 1 85 ? 0.133 -0.287 -21.780 1.00 92.88 85 GLU A N 1
ATOM 649 C CA . GLU A 1 85 ? 1.419 -0.257 -22.487 1.00 92.88 85 GLU A CA 1
ATOM 650 C C . GLU A 1 85 ? 2.605 -0.484 -21.533 1.00 92.88 85 GLU A C 1
ATOM 652 O O . GLU A 1 85 ? 3.436 -1.368 -21.753 1.00 92.88 85 GLU A O 1
ATOM 657 N N . VAL A 1 86 ? 2.663 0.258 -20.419 1.00 93.88 86 VAL A N 1
ATOM 658 C CA . VAL A 1 86 ? 3.720 0.093 -19.406 1.00 93.88 86 VAL A CA 1
ATOM 659 C C . VAL A 1 86 ? 3.698 -1.323 -18.823 1.00 93.88 86 VAL A C 1
ATOM 661 O O . VAL A 1 86 ? 4.755 -1.927 -18.635 1.00 93.88 86 VAL A O 1
ATOM 664 N N . CYS A 1 87 ? 2.512 -1.868 -18.539 1.00 95.31 87 CYS A N 1
ATOM 665 C CA . CYS A 1 87 ? 2.362 -3.227 -18.020 1.00 95.31 87 CYS A CA 1
ATOM 666 C C . CYS A 1 87 ? 2.873 -4.278 -19.016 1.00 95.31 87 CYS A C 1
ATOM 668 O O . CYS A 1 87 ? 3.650 -5.154 -18.628 1.00 95.31 87 CYS A O 1
ATOM 670 N N . ALA A 1 88 ? 2.516 -4.144 -20.296 1.00 93.38 88 ALA A N 1
ATOM 671 C CA . ALA A 1 88 ? 2.973 -5.024 -21.366 1.00 93.38 88 ALA A CA 1
ATOM 672 C C . ALA A 1 88 ? 4.505 -5.017 -21.488 1.00 93.38 88 ALA A C 1
ATOM 674 O O . ALA A 1 88 ? 5.133 -6.075 -21.454 1.00 93.38 88 ALA A O 1
ATOM 675 N N . VAL A 1 89 ? 5.126 -3.832 -21.507 1.00 94.94 89 VAL A N 1
ATOM 676 C CA . VAL A 1 89 ? 6.593 -3.679 -21.570 1.00 94.94 89 VAL A CA 1
ATOM 677 C C . VAL A 1 89 ? 7.290 -4.270 -20.339 1.00 94.94 89 VAL A C 1
ATOM 679 O O . VAL A 1 89 ? 8.367 -4.866 -20.434 1.00 94.94 89 VAL A O 1
ATOM 682 N N . LEU A 1 90 ? 6.673 -4.150 -19.163 1.00 94.50 90 LEU A N 1
ATOM 683 C CA . LEU A 1 90 ? 7.168 -4.762 -17.931 1.00 94.50 90 LEU A CA 1
ATOM 684 C C . LEU A 1 90 ? 6.900 -6.276 -17.859 1.00 94.50 90 LEU A C 1
ATOM 686 O O . LEU A 1 90 ? 7.471 -6.949 -16.994 1.00 94.50 90 LEU A O 1
ATOM 690 N N . GLY A 1 91 ? 6.103 -6.832 -18.772 1.00 93.25 91 GLY A N 1
ATOM 691 C CA . GLY A 1 91 ? 5.725 -8.243 -18.795 1.00 93.25 91 GLY A CA 1
ATOM 692 C C . GLY A 1 91 ? 4.802 -8.635 -17.640 1.00 93.25 91 GLY A C 1
ATOM 693 O O . GLY A 1 91 ? 4.899 -9.751 -17.135 1.00 93.25 91 GLY A O 1
ATOM 694 N N . VAL A 1 92 ? 3.954 -7.711 -17.177 1.00 93.31 92 VAL A N 1
ATOM 695 C CA . VAL A 1 92 ? 2.952 -7.965 -16.133 1.00 93.31 92 VAL A CA 1
ATOM 696 C C . VAL A 1 92 ? 1.542 -7.755 -16.695 1.00 93.31 92 VAL A C 1
ATOM 698 O O . VAL A 1 92 ? 1.317 -6.755 -17.370 1.00 93.31 92 VAL A O 1
ATOM 701 N N . PRO A 1 93 ? 0.572 -8.649 -16.427 1.00 91.69 93 PRO A N 1
ATOM 702 C CA . PRO A 1 93 ? -0.809 -8.432 -16.849 1.00 91.69 93 PRO A CA 1
ATOM 703 C C . PRO A 1 93 ? -1.418 -7.209 -16.152 1.00 91.69 93 PRO A C 1
ATOM 705 O O . PRO A 1 93 ? -1.300 -7.043 -14.933 1.00 91.69 93 PRO A O 1
ATOM 708 N N . ALA A 1 94 ? -2.054 -6.337 -16.933 1.00 91.31 94 ALA A N 1
ATOM 709 C CA . ALA A 1 94 ? -2.625 -5.079 -16.459 1.00 91.31 94 ALA A CA 1
ATOM 710 C C . ALA A 1 94 ? -3.761 -5.309 -15.441 1.00 91.31 94 ALA A C 1
ATOM 712 O O . ALA A 1 94 ? -3.834 -4.644 -14.407 1.00 91.31 94 ALA A O 1
ATOM 713 N N . ASP A 1 95 ? -4.606 -6.306 -15.694 1.00 88.94 95 ASP A N 1
ATOM 714 C CA . ASP A 1 95 ? -5.677 -6.762 -14.809 1.00 88.94 95 ASP A CA 1
ATOM 715 C C . ASP A 1 95 ? -5.140 -7.268 -13.463 1.00 88.94 95 ASP A C 1
ATOM 717 O O . ASP A 1 95 ? -5.679 -6.914 -12.414 1.00 88.94 95 ASP A O 1
ATOM 721 N N . GLU A 1 96 ? -4.028 -8.007 -13.461 1.00 87.50 96 GLU A N 1
ATOM 722 C CA . GLU A 1 96 ? -3.394 -8.487 -12.231 1.00 87.50 96 GLU A CA 1
ATOM 723 C C . GLU A 1 96 ? -2.817 -7.332 -11.404 1.00 87.50 96 GLU A C 1
ATOM 725 O O . GLU A 1 96 ? -2.903 -7.335 -10.172 1.00 87.50 96 GLU A O 1
ATOM 730 N N . VAL A 1 97 ? -2.254 -6.312 -12.059 1.00 92.62 97 VAL A N 1
ATOM 731 C CA . VAL A 1 97 ? -1.795 -5.094 -11.378 1.00 92.62 97 VAL A CA 1
ATOM 732 C C . VAL A 1 97 ? -2.976 -4.348 -10.757 1.00 92.62 97 VAL A C 1
ATOM 734 O O . VAL A 1 97 ? -2.889 -3.989 -9.581 1.00 92.62 97 VAL A O 1
ATOM 737 N N . LEU A 1 98 ? -4.098 -4.177 -11.472 1.00 90.00 98 LEU A N 1
ATOM 738 C CA . LEU A 1 98 ? -5.313 -3.591 -10.889 1.00 90.00 98 LEU A CA 1
ATOM 739 C C . LEU A 1 98 ? -5.824 -4.417 -9.715 1.00 90.00 98 LEU A C 1
ATOM 741 O O . LEU A 1 98 ? -6.091 -3.860 -8.654 1.00 90.00 98 LEU A O 1
ATOM 745 N N . ARG A 1 99 ? -5.946 -5.736 -9.877 1.00 83.56 99 ARG A N 1
ATOM 746 C CA . ARG A 1 99 ? -6.452 -6.633 -8.837 1.00 83.56 99 ARG A CA 1
ATOM 747 C C . ARG A 1 99 ? -5.588 -6.555 -7.584 1.00 83.56 99 ARG A C 1
ATOM 749 O O . ARG A 1 99 ? -6.123 -6.447 -6.485 1.00 83.56 99 ARG A O 1
ATOM 756 N N . ARG A 1 100 ? -4.259 -6.543 -7.729 1.00 83.50 100 ARG A N 1
ATOM 757 C CA . ARG A 1 100 ? -3.322 -6.372 -6.608 1.00 83.50 100 ARG A CA 1
ATOM 758 C C . ARG A 1 100 ? -3.403 -4.985 -5.988 1.00 83.50 100 ARG A C 1
ATOM 760 O O . ARG A 1 100 ? -3.365 -4.891 -4.766 1.00 83.50 100 ARG A O 1
ATOM 767 N N . ALA A 1 101 ? -3.510 -3.927 -6.787 1.00 89.19 101 ALA A N 1
ATOM 768 C CA . ALA A 1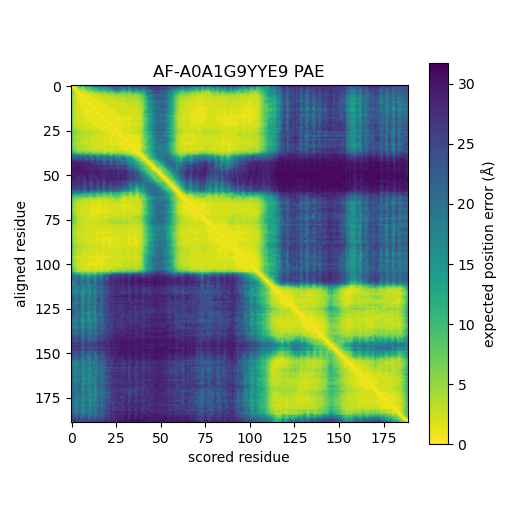 101 ? -3.644 -2.567 -6.273 1.00 89.19 101 ALA A CA 1
ATOM 769 C C . ALA A 1 101 ? -4.942 -2.419 -5.470 1.00 89.19 101 ALA A C 1
ATOM 771 O O . ALA A 1 101 ? -4.919 -1.955 -4.334 1.00 89.19 101 ALA A O 1
ATOM 772 N N . LEU A 1 102 ? -6.051 -2.920 -6.015 1.00 80.56 102 LEU A N 1
ATOM 773 C CA . LEU A 1 102 ? -7.344 -2.979 -5.345 1.00 80.56 102 LEU A CA 1
ATOM 774 C C . LEU A 1 102 ? -7.298 -3.861 -4.097 1.00 80.56 102 LEU A C 1
ATOM 776 O O . LEU A 1 102 ? -7.865 -3.475 -3.088 1.00 80.56 102 LEU A O 1
ATOM 780 N N . ALA A 1 103 ? -6.593 -4.994 -4.109 1.00 74.38 103 ALA A N 1
ATOM 781 C CA . ALA A 1 103 ? -6.420 -5.839 -2.926 1.00 74.38 103 ALA A CA 1
ATOM 782 C C . ALA A 1 103 ? -5.592 -5.149 -1.825 1.00 74.38 103 ALA A C 1
ATOM 784 O O . ALA A 1 103 ? -5.893 -5.286 -0.642 1.00 74.38 103 ALA A O 1
ATOM 785 N N . ARG A 1 104 ? -4.571 -4.366 -2.200 1.00 78.62 104 ARG A N 1
ATOM 786 C CA . ARG A 1 104 ? -3.760 -3.571 -1.262 1.00 78.62 104 ARG A CA 1
ATOM 787 C C . ARG A 1 104 ? -4.533 -2.381 -0.701 1.00 78.62 104 ARG A C 1
ATOM 789 O O . ARG A 1 104 ? -4.430 -2.105 0.492 1.00 78.62 104 ARG A O 1
ATOM 796 N N . MET A 1 105 ? -5.372 -1.751 -1.523 1.00 71.44 105 MET A N 1
ATOM 797 C CA . MET A 1 105 ? -6.405 -0.821 -1.058 1.00 71.44 105 MET A CA 1
ATOM 798 C C . MET A 1 105 ? -7.451 -1.507 -0.176 1.00 71.44 105 MET A C 1
ATOM 800 O O . MET A 1 105 ? -7.986 -0.883 0.732 1.00 71.44 105 MET A O 1
ATOM 804 N N . ALA A 1 106 ? -7.748 -2.781 -0.442 1.00 54.16 106 ALA A N 1
ATOM 805 C CA . ALA A 1 106 ? -8.713 -3.602 0.279 1.00 54.16 106 ALA A CA 1
ATOM 806 C C . ALA A 1 106 ? -8.142 -4.239 1.555 1.00 54.16 106 ALA A C 1
ATOM 808 O O . ALA A 1 106 ? -8.756 -5.143 2.116 1.00 54.16 106 ALA A O 1
ATOM 809 N N . ILE A 1 107 ? -7.064 -3.684 2.119 1.00 48.03 107 ILE A N 1
ATOM 810 C CA . ILE A 1 107 ? -7.029 -3.563 3.580 1.00 48.03 107 ILE A CA 1
ATOM 811 C C . ILE A 1 107 ? -8.248 -2.691 3.938 1.00 48.03 107 ILE A C 1
ATOM 813 O O . ILE A 1 107 ? -8.338 -1.533 3.541 1.00 48.03 107 ILE A O 1
ATOM 817 N N . PRO A 1 108 ? -9.266 -3.288 4.558 1.00 46.12 108 PRO A N 1
ATOM 818 C CA . PRO A 1 108 ? -10.606 -3.455 3.995 1.00 46.12 108 PRO A CA 1
ATOM 819 C C . PRO A 1 108 ? -11.347 -2.139 3.831 1.00 46.12 108 PRO A C 1
ATOM 821 O O . PRO A 1 108 ? -12.118 -1.700 4.675 1.00 46.12 108 PRO A O 1
ATOM 824 N N . SER A 1 109 ? -11.170 -1.569 2.647 1.00 42.06 109 SER A N 1
ATOM 825 C CA . SER A 1 109 ? -12.104 -0.633 2.032 1.00 42.06 109 SER A CA 1
ATOM 826 C C . SER A 1 109 ? -12.904 -1.355 0.944 1.00 42.06 109 SER A C 1
ATOM 828 O O . SER A 1 109 ? -13.073 -0.871 -0.169 1.00 42.06 109 SER A O 1
ATOM 830 N N . GLY A 1 110 ? -13.390 -2.563 1.248 1.00 39.84 110 GLY A N 1
ATOM 831 C CA . GLY A 1 110 ? -14.326 -3.283 0.391 1.00 39.84 110 GLY A CA 1
ATOM 832 C C . GLY A 1 110 ? -15.693 -2.613 0.458 1.00 39.84 110 GLY A C 1
ATOM 833 O O . GLY A 1 110 ? -16.480 -2.935 1.337 1.00 39.84 110 GLY A O 1
ATOM 834 N N . ARG A 1 111 ? -15.952 -1.628 -0.412 1.00 47.34 111 ARG A N 1
ATOM 835 C CA . ARG A 1 111 ? -17.255 -0.957 -0.647 1.00 47.34 111 ARG A CA 1
ATOM 836 C C . ARG A 1 111 ? -17.969 -0.313 0.567 1.00 47.34 111 ARG A C 1
ATOM 838 O O . ARG A 1 111 ? -18.973 0.360 0.366 1.00 47.34 111 ARG A O 1
ATOM 845 N N . SER A 1 112 ? -17.452 -0.451 1.791 1.00 48.66 112 SER A N 1
ATOM 846 C CA . SER A 1 112 ? -18.007 0.129 3.028 1.00 48.66 112 SER A CA 1
ATOM 847 C C . SER A 1 112 ? -16.942 0.457 4.099 1.00 48.66 112 SER A C 1
ATOM 849 O O . SER A 1 112 ? -17.249 1.079 5.114 1.00 48.66 112 SER A O 1
ATOM 851 N N . GLY A 1 113 ? -15.670 0.077 3.899 1.00 57.06 113 GLY A N 1
ATOM 852 C CA . GLY A 1 113 ? -14.646 0.243 4.943 1.00 57.06 113 GLY A CA 1
ATOM 853 C C . GLY A 1 113 ? -14.754 -0.779 6.088 1.00 57.06 113 GLY A C 1
ATOM 854 O O . GLY A 1 113 ? -14.178 -0.599 7.160 1.00 57.06 113 GLY A O 1
ATOM 855 N N . VAL A 1 114 ? -15.553 -1.824 5.885 1.00 64.38 114 VAL A N 1
ATOM 856 C CA . VAL A 1 114 ? -15.908 -2.799 6.911 1.00 64.38 114 VAL A CA 1
ATOM 857 C C . VAL A 1 114 ? -14.943 -3.987 6.852 1.00 64.38 114 VAL A C 1
ATOM 859 O O . VAL A 1 114 ? -14.841 -4.650 5.823 1.00 64.38 114 VAL A O 1
ATOM 862 N N . ILE A 1 115 ? -14.224 -4.251 7.946 1.00 74.62 115 ILE A N 1
ATOM 863 C CA . ILE A 1 115 ? -13.376 -5.437 8.134 1.00 74.62 115 ILE A CA 1
ATOM 864 C C . ILE A 1 115 ? -14.279 -6.605 8.533 1.00 74.62 115 ILE A C 1
ATOM 866 O O . ILE A 1 115 ? -14.918 -6.537 9.576 1.00 74.62 115 ILE A O 1
ATOM 870 N N . GLU A 1 116 ? -14.309 -7.689 7.764 1.00 79.00 116 GLU A N 1
ATOM 871 C CA . GLU A 1 116 ? -14.907 -8.947 8.225 1.00 79.00 116 GLU A CA 1
ATOM 872 C C . GLU A 1 116 ? -13.869 -9.734 9.030 1.00 79.00 116 GLU A C 1
ATOM 874 O O . GLU A 1 116 ? -12.811 -10.109 8.521 1.00 79.00 116 GLU A O 1
ATOM 879 N N . VAL A 1 117 ? -14.156 -9.954 10.310 1.00 82.25 117 VAL A N 1
ATOM 880 C CA . VAL A 1 117 ? -13.295 -10.690 11.238 1.00 82.25 117 VAL A CA 1
ATOM 881 C C . VAL A 1 117 ? -13.956 -12.006 11.610 1.00 82.25 117 VAL A C 1
ATOM 883 O O . VAL A 1 117 ? -15.085 -12.025 12.098 1.00 82.25 117 VAL A O 1
ATOM 886 N N . ASP A 1 118 ? -13.228 -13.102 11.428 1.00 84.12 118 ASP A N 1
ATOM 887 C CA . ASP A 1 118 ? -13.642 -14.439 11.849 1.00 84.12 118 ASP A CA 1
ATOM 888 C C . ASP A 1 118 ? -13.701 -14.529 13.381 1.00 84.12 118 ASP A C 1
ATOM 890 O O . ASP A 1 118 ? -12.699 -14.311 14.075 1.00 84.12 118 ASP A O 1
ATOM 894 N N . ARG A 1 119 ? -14.869 -14.876 13.931 1.00 86.50 119 ARG A N 1
ATOM 895 C CA . ARG A 1 119 ? -15.064 -14.976 15.385 1.00 86.50 119 ARG A CA 1
ATOM 896 C C . ARG A 1 119 ? -14.302 -16.125 16.010 1.00 86.50 119 ARG A C 1
ATOM 898 O O . ARG A 1 119 ? -13.835 -15.982 17.138 1.00 86.50 119 ARG A O 1
ATOM 905 N N . HIS A 1 120 ? -14.148 -17.245 15.315 1.00 83.44 120 HIS A N 1
ATOM 906 C CA . HIS A 1 120 ? -13.419 -18.401 15.827 1.00 83.44 120 HIS A CA 1
ATOM 907 C C . HIS A 1 120 ? -11.916 -18.131 15.874 1.00 83.44 120 HIS A C 1
ATOM 909 O O . HIS A 1 120 ? -11.233 -18.538 16.819 1.00 83.44 120 HIS A O 1
ATOM 915 N N . LYS A 1 121 ? -11.368 -17.434 14.874 1.00 84.62 121 LYS A N 1
ATOM 916 C CA . LYS A 1 121 ? -9.974 -16.963 14.919 1.00 84.62 121 LYS A CA 1
ATOM 917 C C . LYS A 1 121 ? -9.797 -15.896 15.992 1.00 84.62 121 LYS A C 1
ATOM 919 O O . LYS A 1 121 ? -8.845 -15.965 16.765 1.00 84.62 121 LYS A O 1
ATOM 924 N N . LEU A 1 122 ? -10.736 -14.958 16.093 1.00 86.38 122 LEU A N 1
ATOM 925 C CA . LEU A 1 122 ? -10.698 -13.901 17.094 1.00 86.38 122 LEU A CA 1
ATOM 926 C C . LEU A 1 122 ? -10.761 -14.453 18.521 1.00 86.38 122 LEU A C 1
ATOM 928 O O . LEU A 1 122 ? -9.969 -14.021 19.349 1.00 86.38 122 LEU A O 1
ATOM 932 N N . ALA A 1 123 ? -11.626 -15.428 18.813 1.00 84.50 123 ALA A N 1
ATOM 933 C CA . ALA A 1 123 ? -11.726 -16.058 20.133 1.00 84.50 123 ALA A CA 1
ATOM 934 C C . ALA A 1 123 ? -10.432 -16.780 20.552 1.00 84.50 123 ALA A C 1
ATOM 936 O O . ALA A 1 123 ? -10.114 -16.844 21.736 1.00 84.50 123 ALA A O 1
ATOM 937 N N . ARG A 1 124 ? -9.666 -17.290 19.580 1.00 84.44 124 ARG A N 1
ATOM 938 C CA . ARG A 1 124 ? -8.369 -17.949 19.804 1.00 84.44 124 ARG A CA 1
ATOM 939 C C . ARG A 1 124 ? -7.183 -16.981 19.805 1.00 84.44 124 ARG A C 1
ATOM 941 O O . ARG A 1 124 ? -6.073 -17.385 20.141 1.00 84.44 124 ARG A O 1
ATOM 948 N N . SER A 1 125 ? -7.393 -15.721 19.426 1.00 84.94 125 SER A N 1
ATOM 949 C CA . SER A 1 125 ? -6.321 -14.733 19.350 1.00 84.94 125 SER A CA 1
ATOM 950 C C . SER A 1 125 ? -5.845 -14.323 20.742 1.00 84.94 125 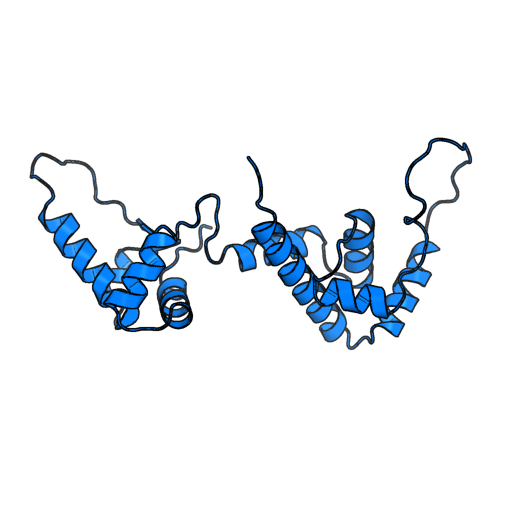SER A C 1
ATOM 952 O O . SER A 1 125 ? -6.633 -13.963 21.616 1.00 84.94 125 SER A O 1
ATOM 954 N N . THR A 1 126 ? -4.530 -14.327 20.941 1.00 83.69 126 THR A N 1
ATOM 955 C CA . THR A 1 126 ? -3.880 -13.887 22.185 1.00 83.69 126 THR A CA 1
ATOM 956 C C . THR A 1 126 ? -3.449 -12.420 22.142 1.00 83.69 126 THR A C 1
ATOM 958 O O . THR A 1 126 ? -2.966 -11.887 23.144 1.00 83.69 126 THR A O 1
ATOM 961 N N . SER A 1 127 ? -3.631 -11.740 21.004 1.00 84.88 127 SER A N 1
ATOM 962 C CA . SER A 1 127 ? -3.184 -10.360 20.821 1.00 84.88 127 SER A CA 1
ATOM 963 C C . SER A 1 127 ? -3.919 -9.397 21.758 1.00 84.88 127 SER A C 1
ATOM 965 O O . SER A 1 127 ? -5.150 -9.355 21.809 1.00 84.88 127 SER A O 1
ATOM 967 N N . ARG A 1 128 ? -3.163 -8.554 22.477 1.00 84.38 128 ARG A N 1
ATOM 968 C CA . ARG A 1 128 ? -3.740 -7.497 23.326 1.00 84.38 128 ARG A CA 1
ATOM 969 C C . ARG A 1 128 ? -4.570 -6.508 22.501 1.00 84.38 128 ARG A C 1
ATOM 971 O O . ARG A 1 128 ? -5.588 -6.035 23.000 1.00 84.38 128 ARG A O 1
ATOM 978 N N . ALA A 1 129 ? -4.184 -6.270 21.246 1.00 83.38 129 ALA A N 1
ATOM 979 C CA . ALA A 1 129 ? -4.854 -5.336 20.345 1.00 83.38 129 ALA A CA 1
ATOM 980 C C . ALA A 1 129 ? -6.325 -5.702 20.078 1.00 83.38 129 ALA A C 1
ATOM 982 O O . ALA A 1 129 ? -7.146 -4.820 19.847 1.00 83.38 129 ALA A O 1
ATOM 983 N N . VAL A 1 130 ? -6.682 -6.990 20.144 1.00 87.62 130 VAL A N 1
ATOM 984 C CA . VAL A 1 130 ? -8.041 -7.466 19.831 1.00 87.62 130 VAL A CA 1
ATOM 985 C C . VAL A 1 130 ? -8.876 -7.800 21.073 1.00 87.62 130 VAL A C 1
ATOM 987 O O . VAL A 1 130 ? -10.055 -8.131 20.953 1.00 87.62 130 VAL A O 1
ATOM 990 N N . LYS A 1 131 ? -8.316 -7.650 22.284 1.00 88.56 131 LYS A N 1
ATOM 991 C CA . LYS A 1 131 ? -9.035 -7.899 23.548 1.00 88.56 131 LYS A CA 1
ATOM 992 C C . LYS A 1 131 ? -10.297 -7.046 23.729 1.00 88.56 131 LYS A C 1
ATOM 994 O O . LYS A 1 131 ? -11.298 -7.600 24.188 1.00 88.56 131 LYS A O 1
ATOM 999 N N . PRO A 1 132 ? -10.317 -5.738 23.392 1.00 88.31 132 PRO A N 1
ATOM 1000 C CA . PRO A 1 132 ? -11.548 -4.952 23.496 1.00 88.31 132 PRO A CA 1
ATOM 1001 C C . PRO A 1 132 ? -12.669 -5.504 22.612 1.00 88.31 132 PRO A C 1
ATOM 1003 O O . PRO A 1 132 ? -13.820 -5.559 23.038 1.00 88.31 132 PRO A O 1
ATOM 1006 N N . LEU A 1 133 ? -12.320 -5.989 21.418 1.00 87.62 133 LEU A N 1
ATOM 1007 C CA . LEU A 1 133 ? -13.266 -6.594 20.488 1.00 87.62 133 LEU A CA 1
ATOM 1008 C C . LEU A 1 133 ? -13.798 -7.940 21.006 1.00 87.62 133 LEU A C 1
ATOM 1010 O O . LEU A 1 133 ? -15.000 -8.181 20.946 1.00 87.62 133 LEU A O 1
ATOM 1014 N N . GLN A 1 134 ? -12.932 -8.785 21.578 1.00 88.00 134 GLN A N 1
ATOM 1015 C CA . GLN A 1 134 ? -13.342 -10.038 22.230 1.00 88.00 134 GLN A CA 1
ATOM 1016 C C . GLN A 1 134 ? -14.335 -9.789 23.375 1.00 88.00 134 GLN A C 1
ATOM 1018 O O . GLN A 1 134 ? -15.362 -10.459 23.464 1.00 88.00 134 GLN A O 1
ATOM 1023 N N . ARG A 1 135 ? -14.056 -8.798 24.235 1.00 86.56 135 ARG A N 1
ATOM 1024 C CA . ARG A 1 135 ? -14.949 -8.424 25.346 1.00 86.56 135 ARG A CA 1
ATOM 1025 C C . ARG A 1 135 ? -16.297 -7.924 24.846 1.00 86.56 135 ARG A C 1
ATOM 1027 O O . ARG A 1 135 ? -17.329 -8.338 25.364 1.00 86.56 135 ARG A O 1
ATOM 1034 N N . TRP A 1 136 ? -16.288 -7.064 23.830 1.00 87.06 136 TRP A N 1
ATOM 1035 C CA . TRP A 1 136 ? -17.514 -6.566 23.214 1.00 87.06 136 TRP A CA 1
ATOM 1036 C C . TRP A 1 136 ? -18.368 -7.701 22.631 1.00 87.06 136 TRP A C 1
ATOM 1038 O O . TRP A 1 136 ? -19.580 -7.706 22.836 1.00 87.06 136 TRP A O 1
ATOM 1048 N N . LEU A 1 137 ? -17.753 -8.698 21.983 1.00 84.56 137 LEU A N 1
ATOM 1049 C CA . LEU A 1 137 ? -18.480 -9.874 21.496 1.00 84.56 137 LEU A CA 1
ATOM 1050 C C . LEU A 1 137 ? -19.093 -10.696 22.626 1.00 84.56 137 LEU A C 1
ATOM 1052 O O . LEU A 1 137 ? -20.255 -11.066 22.516 1.00 84.56 137 LEU A O 1
ATOM 1056 N N . GLY A 1 138 ? -18.362 -10.915 23.722 1.00 82.56 138 GLY A N 1
ATOM 1057 C CA . GLY A 1 138 ? -18.901 -11.616 24.890 1.00 82.56 138 GLY A CA 1
ATOM 1058 C C . GLY A 1 138 ? -20.125 -10.914 25.490 1.00 82.56 138 GLY A C 1
ATOM 1059 O O . GLY A 1 138 ? -21.111 -11.567 25.818 1.00 82.56 138 GLY A O 1
ATOM 1060 N N . ILE A 1 139 ? -20.101 -9.579 25.565 1.00 82.00 139 ILE A N 1
ATOM 1061 C CA . ILE A 1 139 ? -21.245 -8.771 26.019 1.00 82.00 139 ILE A CA 1
ATOM 1062 C C . ILE A 1 139 ? -22.411 -8.884 25.028 1.00 82.00 139 ILE A C 1
ATOM 1064 O O . ILE A 1 139 ? -23.546 -9.139 25.427 1.00 82.00 139 ILE A O 1
ATOM 1068 N N . ARG A 1 140 ? -22.139 -8.737 23.726 1.00 79.38 140 ARG A N 1
ATOM 1069 C CA . ARG A 1 140 ? -23.151 -8.836 22.666 1.00 79.38 140 ARG A CA 1
ATOM 1070 C C . ARG A 1 140 ? -23.839 -10.203 22.652 1.00 79.38 140 ARG A C 1
ATOM 1072 O O . ARG A 1 140 ? -25.056 -10.252 22.516 1.00 79.38 140 ARG A O 1
ATOM 1079 N N . ASP A 1 141 ? -23.078 -11.286 22.797 1.00 77.50 141 ASP A N 1
ATOM 1080 C CA . ASP A 1 141 ? -23.614 -12.649 22.862 1.00 77.50 141 ASP A CA 1
ATOM 1081 C C . ASP A 1 141 ? -24.399 -12.901 24.150 1.00 77.50 141 ASP A C 1
ATOM 1083 O O . ASP A 1 141 ? -25.449 -13.538 24.107 1.00 77.50 141 ASP A O 1
ATOM 1087 N N . GLY A 1 142 ? -23.931 -12.369 25.282 1.00 72.50 142 GLY A N 1
ATOM 1088 C CA . GLY A 1 142 ? -24.614 -12.493 26.572 1.00 72.50 142 GLY A CA 1
ATOM 1089 C C . GLY A 1 142 ? -25.949 -11.743 26.647 1.00 72.50 142 GLY A C 1
ATOM 1090 O O . GLY A 1 142 ? -26.820 -12.127 27.420 1.00 72.50 142 GLY A O 1
ATOM 1091 N N . HIS A 1 143 ? -26.140 -10.703 25.830 1.00 70.12 143 HIS A N 1
ATOM 1092 C CA . HIS A 1 143 ? -27.400 -9.956 25.736 1.00 70.12 143 HIS A CA 1
ATOM 1093 C C . HIS A 1 143 ? -28.416 -10.549 24.748 1.00 70.12 143 HIS A C 1
ATOM 1095 O O . HIS A 1 143 ? -29.493 -9.973 24.565 1.00 70.12 143 HIS A O 1
ATOM 1101 N N . ARG A 1 144 ? -28.118 -11.687 24.108 1.00 66.19 144 ARG A N 1
ATOM 1102 C CA . ARG A 1 144 ? -29.084 -12.353 23.227 1.00 66.19 144 ARG A CA 1
ATOM 1103 C C . ARG A 1 144 ? -30.204 -12.964 24.059 1.00 66.19 144 ARG A C 1
ATOM 1105 O O . ARG A 1 144 ? -29.971 -13.716 25.001 1.00 66.19 144 ARG A O 1
ATOM 1112 N N . THR A 1 145 ? -31.437 -12.613 23.720 1.00 61.03 145 THR A N 1
ATOM 1113 C CA . THR A 1 145 ? -32.619 -13.142 24.397 1.00 61.03 145 THR A CA 1
ATOM 1114 C C . THR A 1 145 ? -32.877 -14.588 23.960 1.00 61.03 145 THR A C 1
ATOM 1116 O O . THR A 1 145 ? -32.597 -14.930 22.813 1.00 61.03 145 THR A O 1
ATOM 1119 N N . PRO A 1 146 ? -33.469 -15.443 24.814 1.00 59.53 146 PRO A N 1
ATOM 1120 C CA . PRO A 1 146 ? -33.766 -16.842 24.474 1.00 59.53 146 PRO A CA 1
ATOM 1121 C C . PRO A 1 146 ? -34.673 -17.028 23.243 1.00 59.53 146 PRO A C 1
ATOM 1123 O O . PRO A 1 146 ? -34.713 -18.110 22.669 1.00 59.53 146 PRO A O 1
ATOM 1126 N N . LEU A 1 147 ? -35.400 -15.979 22.840 1.00 62.53 147 LEU A N 1
ATOM 1127 C CA . LEU A 1 147 ? -36.252 -15.958 21.647 1.00 62.53 147 LEU A CA 1
ATOM 1128 C C . LEU A 1 147 ? -35.481 -15.700 20.341 1.00 62.53 147 LEU A C 1
ATOM 1130 O O . LEU A 1 147 ? -36.051 -15.820 19.259 1.00 62.53 147 LEU A O 1
ATOM 1134 N N . ASP A 1 148 ? -34.208 -15.314 20.426 1.00 65.75 148 ASP A N 1
ATOM 1135 C CA . ASP A 1 148 ? -33.377 -14.980 19.276 1.00 65.75 148 ASP A CA 1
ATOM 1136 C C . ASP A 1 148 ? -32.781 -16.266 18.674 1.00 65.75 148 ASP A C 1
ATOM 1138 O O . ASP A 1 148 ? -31.628 -16.629 18.900 1.00 65.75 148 ASP A O 1
ATOM 1142 N N . THR A 1 149 ? -33.599 -16.992 17.908 1.00 59.41 149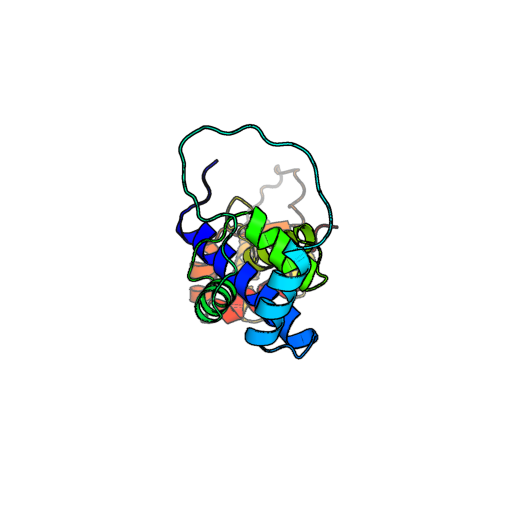 THR A N 1
ATOM 1143 C CA . THR A 1 149 ? -33.254 -18.276 17.266 1.00 59.41 149 THR A CA 1
ATOM 1144 C C . THR A 1 149 ? -32.232 -18.161 16.135 1.00 59.41 149 THR A C 1
ATOM 1146 O O . THR A 1 149 ? -31.841 -19.173 15.550 1.00 59.41 149 THR A O 1
ATOM 1149 N N . ARG A 1 150 ? -31.791 -16.949 15.775 1.00 61.72 150 ARG A N 1
ATOM 1150 C CA . ARG A 1 150 ? -30.820 -16.773 14.693 1.00 61.72 150 ARG A CA 1
ATOM 1151 C C . ARG A 1 150 ? -29.441 -17.268 15.160 1.00 61.72 150 ARG A C 1
ATOM 1153 O O . ARG A 1 150 ? -29.005 -16.898 16.247 1.00 61.72 150 ARG A O 1
ATOM 1160 N N . PRO A 1 151 ? -28.704 -18.083 14.399 1.00 64.56 151 PRO A N 1
ATOM 1161 C CA . PRO A 1 151 ? -27.319 -18.368 14.750 1.00 64.56 151 PRO A CA 1
ATOM 1162 C C . PRO A 1 151 ? -26.515 -17.062 14.751 1.00 64.56 151 PRO A C 1
ATOM 1164 O O . PRO A 1 151 ? -26.729 -16.174 13.921 1.00 64.56 151 PRO A O 1
ATOM 1167 N N . SER A 1 152 ? -25.635 -16.924 15.743 1.00 67.38 152 SER A N 1
ATOM 1168 C CA . SER A 1 152 ? -24.696 -15.804 15.811 1.00 67.38 152 SER A CA 1
ATOM 1169 C C . SER A 1 152 ? -23.813 -15.893 14.559 1.00 67.38 152 SER A C 1
ATOM 1171 O O . SER A 1 152 ? -23.305 -16.980 14.301 1.00 67.38 152 SER A O 1
ATOM 1173 N N . PRO A 1 153 ? -23.646 -14.824 13.760 1.00 70.06 153 PRO A N 1
ATOM 1174 C CA . PRO A 1 153 ? -22.862 -14.921 12.534 1.00 70.06 153 PRO A CA 1
ATOM 1175 C C . PRO A 1 153 ? -21.420 -15.303 12.876 1.00 70.06 153 PRO A C 1
ATOM 1177 O O . PRO A 1 153 ? -20.883 -14.804 13.870 1.00 70.06 153 PRO A O 1
ATOM 1180 N N . ASP A 1 154 ? -20.807 -16.157 12.054 1.00 79.50 154 ASP A N 1
ATOM 1181 C CA . ASP A 1 154 ? -19.418 -16.616 12.227 1.00 79.50 154 ASP A CA 1
ATOM 1182 C C . ASP A 1 154 ? -18.403 -15.483 11.993 1.00 79.50 154 ASP A C 1
ATOM 1184 O O . ASP A 1 154 ? -17.261 -15.536 12.457 1.00 79.50 154 ASP A O 1
ATOM 1188 N N . PHE A 1 155 ? -18.848 -14.408 11.335 1.00 80.00 155 PHE A N 1
ATOM 1189 C CA . PHE A 1 155 ? -18.061 -13.225 11.006 1.00 80.00 155 PHE A CA 1
ATOM 1190 C C . PHE A 1 155 ? -18.614 -11.970 11.681 1.00 80.00 155 PHE A C 1
ATOM 1192 O O . PHE A 1 155 ? -19.813 -11.835 11.941 1.00 80.00 155 PHE A O 1
ATOM 1199 N N . VAL A 1 156 ? -17.715 -11.032 11.963 1.00 82.81 156 VAL A N 1
ATOM 1200 C CA . VAL A 1 156 ? -18.022 -9.727 12.545 1.00 82.81 156 VAL A CA 1
ATOM 1201 C C . VAL A 1 156 ? -17.562 -8.647 11.594 1.00 82.81 156 VAL A C 1
ATOM 1203 O O . VAL A 1 156 ? -16.378 -8.520 11.308 1.00 82.81 156 VAL A O 1
ATOM 1206 N N . GLU A 1 157 ? -18.517 -7.844 11.163 1.00 81.00 157 GLU A N 1
ATOM 1207 C CA . GLU A 1 157 ? -18.299 -6.654 10.361 1.00 81.00 157 GLU A CA 1
ATOM 1208 C C . GLU A 1 157 ? -17.843 -5.477 11.238 1.00 81.00 157 GLU A C 1
ATOM 1210 O O . GLU A 1 157 ? -18.511 -5.092 12.200 1.00 81.00 157 GLU A O 1
ATOM 1215 N N . LEU A 1 158 ? -16.691 -4.897 10.908 1.00 79.31 158 LEU A N 1
ATOM 1216 C CA . LEU A 1 158 ? -16.049 -3.809 11.640 1.00 79.31 158 LEU A CA 1
ATOM 1217 C C . LEU A 1 158 ? -15.865 -2.569 10.765 1.00 79.31 158 LEU A C 1
ATOM 1219 O O . LEU A 1 158 ? -14.906 -2.512 9.998 1.00 79.31 158 LEU A O 1
ATOM 1223 N N . PRO A 1 159 ? -16.724 -1.546 10.890 1.00 74.88 159 PRO A N 1
ATOM 1224 C CA . PRO A 1 159 ? -16.596 -0.322 10.104 1.00 74.88 159 PRO A CA 1
ATOM 1225 C C . PRO A 1 159 ? -15.332 0.483 10.473 1.00 74.88 159 PRO A C 1
ATOM 1227 O O . PRO A 1 159 ? -14.802 0.338 11.580 1.00 74.88 159 PRO A O 1
ATOM 1230 N N . PRO A 1 160 ? -14.882 1.432 9.629 1.00 71.31 160 PRO A N 1
ATOM 1231 C CA . PRO A 1 160 ? -13.641 2.183 9.859 1.00 71.31 160 PRO A CA 1
ATOM 1232 C C . PRO A 1 160 ? -13.661 3.004 11.147 1.00 71.31 160 PRO A C 1
ATOM 1234 O O . PRO A 1 160 ? -12.642 3.162 11.820 1.00 71.31 160 PRO A O 1
ATOM 1237 N N . ALA A 1 161 ? -14.835 3.534 11.501 1.00 74.19 161 ALA A N 1
ATOM 1238 C CA . ALA A 1 161 ? -15.026 4.264 12.747 1.00 74.19 161 ALA A CA 1
ATOM 1239 C C . ALA A 1 161 ? -14.745 3.366 13.963 1.00 74.19 161 ALA A C 1
ATOM 1241 O O . ALA A 1 161 ? -14.094 3.804 14.912 1.00 74.19 161 ALA A O 1
ATOM 1242 N N . ALA A 1 162 ? -15.142 2.089 13.903 1.00 81.69 162 ALA A N 1
ATOM 1243 C CA . ALA A 1 162 ? -14.885 1.133 14.973 1.00 81.69 162 ALA A CA 1
ATOM 1244 C C . ALA A 1 162 ? -13.385 0.871 15.157 1.00 81.69 162 ALA A C 1
ATOM 1246 O O . ALA A 1 162 ? -12.945 0.722 16.291 1.00 81.69 162 ALA A O 1
ATOM 1247 N N . LEU A 1 163 ? -12.573 0.904 14.093 1.00 80.81 163 LEU A N 1
ATOM 1248 C CA . LEU A 1 163 ? -11.118 0.720 14.203 1.00 80.81 163 LEU A CA 1
ATOM 1249 C C . LEU A 1 163 ? -10.450 1.806 15.044 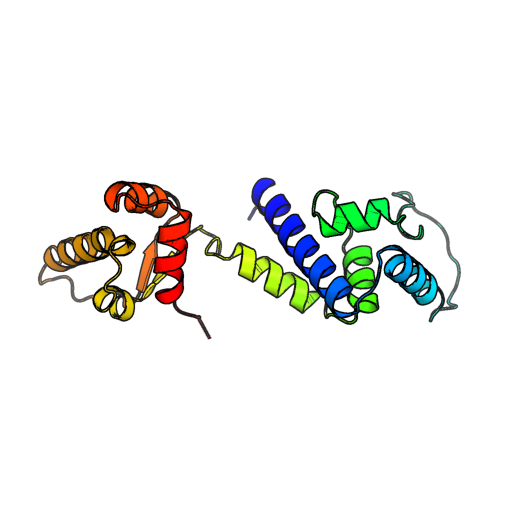1.00 80.81 163 LEU A C 1
ATOM 1251 O O . LEU A 1 163 ? -9.585 1.498 15.860 1.00 80.81 163 LEU A O 1
ATOM 1255 N N . LYS A 1 164 ? -10.864 3.069 14.883 1.00 78.62 164 LYS A N 1
ATOM 1256 C CA . LYS A 1 164 ? -10.324 4.183 15.679 1.00 78.62 164 LYS A CA 1
ATOM 1257 C C . LYS A 1 164 ? -10.657 4.013 17.161 1.00 78.62 164 LYS A C 1
ATOM 1259 O O . LYS A 1 164 ? -9.779 4.163 18.007 1.00 78.62 164 LYS A O 1
ATOM 1264 N N . HIS A 1 165 ? -11.903 3.656 17.468 1.00 82.56 165 HIS A N 1
ATOM 1265 C CA . HIS A 1 165 ? -12.337 3.423 18.846 1.00 82.56 165 HIS A CA 1
ATOM 1266 C C . HIS A 1 165 ? -11.689 2.178 19.458 1.00 82.56 165 HIS A C 1
ATOM 1268 O O . HIS A 1 165 ? -11.272 2.216 20.610 1.00 82.56 165 HIS A O 1
ATOM 1274 N N . LEU A 1 166 ? -11.540 1.096 18.694 1.00 86.62 166 LEU A N 1
ATOM 1275 C CA . LEU A 1 166 ? -10.867 -0.117 19.153 1.00 86.62 166 LEU A CA 1
ATOM 1276 C C . LEU A 1 166 ? -9.384 0.115 19.417 1.00 86.62 166 LEU A C 1
ATOM 1278 O O . LEU A 1 166 ? -8.888 -0.356 20.432 1.00 86.62 166 LEU A O 1
ATOM 1282 N N . ALA A 1 167 ? -8.694 0.863 18.554 1.00 84.44 167 ALA A N 1
ATOM 1283 C CA . ALA A 1 167 ? -7.297 1.234 18.761 1.00 84.44 167 ALA A CA 1
ATOM 1284 C C . ALA A 1 167 ? -7.130 2.050 20.052 1.00 84.44 167 ALA A C 1
ATOM 1286 O O . ALA A 1 167 ? -6.249 1.754 20.857 1.00 84.44 167 ALA A O 1
ATOM 1287 N N . ALA A 1 168 ? -8.034 3.008 20.292 1.00 86.31 168 ALA A N 1
ATOM 1288 C CA . ALA A 1 168 ? -8.059 3.787 21.527 1.00 86.31 168 ALA A CA 1
ATOM 1289 C C . ALA A 1 168 ? -8.325 2.912 22.767 1.00 86.31 168 ALA A C 1
ATOM 1291 O O . ALA A 1 168 ? -7.608 3.026 23.753 1.00 86.31 168 ALA A O 1
ATOM 1292 N N . LEU A 1 169 ? -9.301 1.998 22.708 1.00 88.19 169 LEU A N 1
ATOM 1293 C CA . LEU A 1 169 ? -9.624 1.079 23.811 1.00 88.19 169 LEU A CA 1
ATOM 1294 C C . LEU A 1 169 ? -8.531 0.037 24.077 1.00 88.19 169 LEU A C 1
ATOM 1296 O O . LEU A 1 169 ? -8.391 -0.443 25.200 1.00 88.19 169 LEU A O 1
ATOM 1300 N N . ALA A 1 170 ? -7.798 -0.362 23.041 1.00 87.62 170 ALA A N 1
ATOM 1301 C CA . ALA A 1 170 ? -6.688 -1.300 23.144 1.00 87.62 170 ALA A CA 1
ATOM 1302 C C . ALA A 1 170 ? -5.372 -0.618 23.550 1.00 87.62 170 ALA A C 1
ATOM 1304 O O . ALA A 1 170 ? -4.422 -1.331 23.877 1.00 87.62 170 ALA A O 1
ATOM 1305 N N . GLU A 1 171 ? -5.328 0.719 23.532 1.00 91.25 171 GLU A N 1
ATOM 1306 C CA . GLU A 1 171 ? -4.126 1.539 23.727 1.00 91.25 171 GLU A CA 1
ATOM 1307 C C . GLU A 1 171 ? -2.998 1.177 22.743 1.00 91.25 171 GLU A C 1
ATOM 1309 O O . GLU A 1 171 ? -1.822 1.157 23.104 1.00 91.25 171 GLU A O 1
ATOM 1314 N N . VAL A 1 172 ? -3.350 0.872 21.488 1.00 88.00 172 VAL A N 1
ATOM 1315 C CA . VAL A 1 172 ? -2.382 0.533 20.430 1.00 88.00 172 VAL A CA 1
ATOM 1316 C C . VAL A 1 172 ? -2.535 1.447 19.213 1.00 88.00 172 VAL A C 1
ATOM 1318 O O . VAL A 1 172 ? -3.647 1.883 18.900 1.00 88.00 172 VAL A O 1
ATOM 1321 N N . PRO A 1 173 ? -1.452 1.721 18.465 1.00 80.38 173 PRO A N 1
ATOM 1322 C CA . PRO A 1 173 ? -1.541 2.423 17.192 1.00 80.38 173 PRO A CA 1
ATOM 1323 C C . PRO A 1 173 ? -2.437 1.686 16.186 1.00 80.38 173 PRO A C 1
ATOM 1325 O O . PRO A 1 173 ? -2.395 0.460 16.068 1.00 80.38 173 PRO A O 1
ATOM 1328 N N . ILE A 1 174 ? -3.186 2.442 15.376 1.00 77.62 174 ILE A N 1
ATOM 1329 C CA . ILE A 1 174 ? -4.039 1.893 14.304 1.00 77.62 174 ILE A CA 1
ATOM 1330 C C . ILE A 1 174 ? -3.281 0.909 13.384 1.00 77.62 174 ILE A C 1
ATOM 1332 O O . ILE A 1 174 ? -3.835 -0.152 13.094 1.00 77.62 174 ILE A O 1
ATOM 1336 N N . PRO A 1 175 ? -2.026 1.169 12.953 1.00 76.44 175 PRO A N 1
ATOM 1337 C CA . PRO A 1 175 ? -1.278 0.212 12.132 1.00 76.44 175 PRO A CA 1
ATOM 1338 C C . PRO A 1 175 ? -1.041 -1.143 12.815 1.00 76.44 175 PRO A C 1
ATOM 1340 O O . PRO A 1 175 ? -1.065 -2.181 12.154 1.00 76.44 175 PRO A O 1
ATOM 1343 N N . GLU A 1 176 ? -0.837 -1.149 14.133 1.00 79.25 176 GLU A N 1
ATOM 1344 C CA . GLU A 1 176 ? -0.627 -2.371 14.913 1.00 79.25 176 GLU A CA 1
ATOM 1345 C C . GLU A 1 176 ? -1.927 -3.168 15.058 1.00 79.25 176 GLU A C 1
ATOM 1347 O O . GLU A 1 176 ? -1.926 -4.388 14.873 1.00 79.25 176 GLU A O 1
ATOM 1352 N N . LEU A 1 177 ? -3.050 -2.476 15.282 1.00 82.38 177 LEU A N 1
ATOM 1353 C CA . LEU A 1 177 ? -4.378 -3.088 15.273 1.00 82.38 177 LEU A CA 1
ATOM 1354 C C . LEU A 1 177 ? -4.697 -3.708 13.907 1.00 82.38 177 LEU A C 1
ATOM 1356 O O . LEU A 1 177 ? -5.122 -4.857 13.847 1.00 82.38 177 LEU A O 1
ATOM 1360 N N . ILE A 1 178 ? -4.449 -2.989 12.809 1.00 82.12 178 ILE A N 1
ATOM 1361 C CA . ILE A 1 178 ? -4.669 -3.506 11.449 1.00 82.12 178 ILE A CA 1
ATOM 1362 C C . ILE A 1 178 ? -3.833 -4.766 11.205 1.00 82.12 178 ILE A C 1
ATOM 1364 O O . ILE A 1 178 ? -4.336 -5.726 10.624 1.00 82.12 178 ILE A O 1
ATOM 1368 N N . ARG A 1 179 ? -2.574 -4.794 11.665 1.00 81.38 179 ARG A N 1
ATOM 1369 C CA . ARG A 1 179 ? -1.727 -5.988 11.559 1.00 81.38 179 ARG A CA 1
ATOM 1370 C C . ARG A 1 179 ? -2.330 -7.166 12.324 1.00 81.38 179 ARG A C 1
ATOM 1372 O O . ARG A 1 179 ? -2.430 -8.243 11.756 1.00 81.38 179 ARG A O 1
ATOM 1379 N N . ALA A 1 180 ? -2.770 -6.948 13.563 1.00 83.12 180 ALA A N 1
ATOM 1380 C CA . ALA A 1 180 ? -3.390 -7.991 14.378 1.00 83.12 180 ALA A CA 1
ATOM 1381 C C . ALA A 1 180 ? -4.719 -8.498 13.794 1.00 83.12 180 ALA A C 1
ATOM 1383 O O . ALA A 1 180 ? -5.030 -9.677 13.916 1.00 83.12 180 ALA A O 1
ATOM 1384 N N . LEU A 1 181 ? -5.502 -7.620 13.160 1.00 83.81 181 LEU A N 1
ATOM 1385 C CA . LEU A 1 181 ? -6.757 -7.994 12.512 1.00 83.81 181 LEU A CA 1
ATOM 1386 C C . LEU A 1 181 ? -6.529 -8.753 11.205 1.00 83.81 181 LEU A C 1
ATOM 1388 O O . LEU A 1 181 ? -7.323 -9.631 10.898 1.00 83.81 181 LEU A O 1
ATOM 1392 N N . ARG A 1 182 ? -5.451 -8.471 10.461 1.00 80.81 182 ARG A N 1
ATOM 1393 C CA . ARG A 1 182 ? -5.142 -9.143 9.187 1.00 80.81 182 ARG A CA 1
ATOM 1394 C C . ARG A 1 182 ? -5.039 -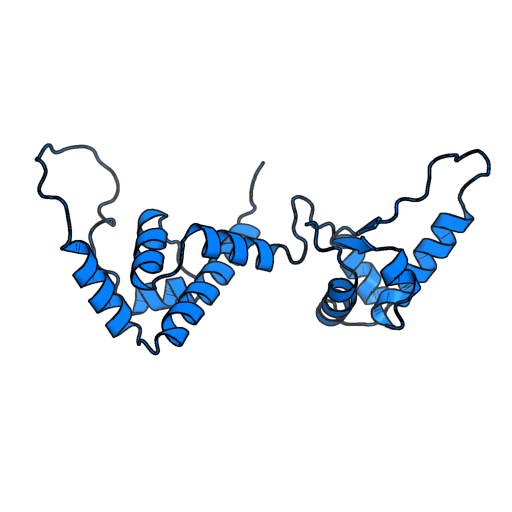10.661 9.329 1.00 80.81 182 ARG A C 1
ATOM 1396 O O . ARG A 1 182 ? -5.545 -11.370 8.470 1.00 80.81 182 ARG A O 1
ATOM 1403 N N . ASP A 1 183 ? -4.471 -11.143 10.431 1.00 77.62 183 ASP A N 1
ATOM 1404 C CA . ASP A 1 183 ? -4.360 -12.581 10.722 1.00 77.62 183 ASP A CA 1
ATOM 1405 C C . ASP A 1 183 ? -5.729 -13.237 11.017 1.00 77.62 183 ASP A C 1
ATOM 1407 O O . ASP A 1 183 ? -5.870 -14.462 11.017 1.00 77.62 183 ASP A O 1
ATOM 1411 N N . LEU A 1 184 ? -6.754 -12.415 11.265 1.00 80.25 184 LEU A N 1
ATOM 1412 C CA . LEU A 1 184 ? -8.119 -12.812 11.616 1.00 80.25 184 LEU A CA 1
ATOM 1413 C C . LEU A 1 184 ? -9.127 -12.562 10.487 1.00 80.25 184 LEU A C 1
ATOM 1415 O O . LEU A 1 184 ? -10.268 -13.016 10.590 1.00 80.25 184 LEU A O 1
ATOM 1419 N N . VAL A 1 185 ? -8.727 -11.852 9.428 1.00 78.12 185 VAL A N 1
ATOM 1420 C CA . VAL A 1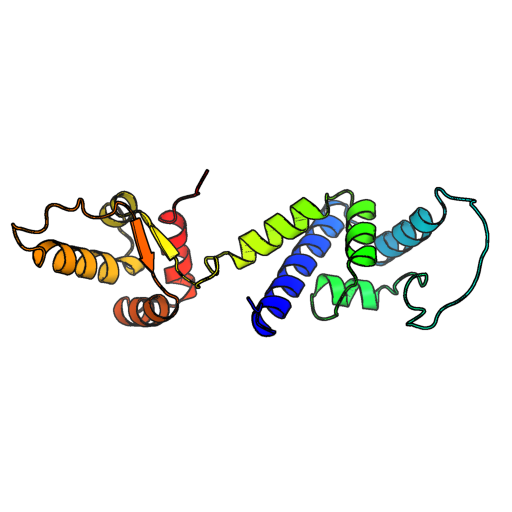 185 ? -9.558 -11.651 8.238 1.00 78.12 185 VAL A CA 1
ATOM 1421 C C . VAL A 1 185 ? -9.719 -12.991 7.519 1.00 78.12 185 VAL A C 1
ATOM 1423 O O . VAL A 1 185 ? -8.784 -13.791 7.407 1.00 78.12 185 VAL A O 1
ATOM 1426 N N . THR A 1 186 ? -10.932 -13.271 7.060 1.00 63.34 186 THR A N 1
ATOM 1427 C CA . THR A 1 186 ? -11.195 -14.388 6.153 1.00 63.34 186 THR A CA 1
ATOM 1428 C C . THR A 1 186 ? -10.769 -14.033 4.739 1.00 63.34 186 THR A C 1
ATOM 1430 O O . THR A 1 186 ? -11.269 -13.067 4.167 1.00 63.34 186 THR A O 1
ATOM 1433 N N . ASP A 1 187 ? -9.875 -14.840 4.167 1.00 53.91 187 ASP A N 1
ATOM 1434 C CA . ASP A 1 187 ? -9.629 -14.834 2.729 1.00 53.91 187 ASP A CA 1
ATOM 1435 C C . ASP A 1 187 ? -10.845 -15.497 2.079 1.00 53.91 187 ASP A C 1
ATOM 1437 O O . ASP A 1 187 ? -11.074 -16.700 2.232 1.00 53.91 187 ASP A O 1
ATOM 1441 N N . ARG A 1 188 ? -11.719 -14.685 1.487 1.00 41.62 188 ARG A N 1
ATOM 1442 C CA . ARG A 1 188 ? -12.926 -15.179 0.832 1.00 41.62 188 ARG A CA 1
ATOM 1443 C C . ARG A 1 188 ? -12.475 -15.808 -0.492 1.00 41.62 188 ARG A C 1
ATOM 1445 O O . ARG A 1 188 ? -12.263 -15.084 -1.460 1.00 41.62 188 ARG A O 1
ATOM 1452 N N . SER A 1 189 ? -12.230 -17.121 -0.475 1.00 34.88 189 SER A N 1
ATOM 1453 C CA . SER A 1 189 ? -12.022 -17.929 -1.689 1.00 34.88 189 SER A CA 1
ATOM 1454 C C . SER A 1 189 ? -13.288 -17.960 -2.537 1.00 34.88 189 SER A C 1
ATOM 1456 O O . SER A 1 189 ? -14.385 -18.014 -1.934 1.00 34.88 189 SER A O 1
#

Mean predicted aligned error: 15.71 Å

Foldseek 3Di:
DDDDPVNLLLLQQLLLQVLVVLCVVVVDDLVRLLVLLVVVVPDDDPDDDDDDDDDDPPQPDRDDSVRNVCSSRSNDDDDPNRLCSSCVSSVHHSVVSSVRSVVVSPLPPPVFQKFKFFPVVLCVDPDLLSVVVVVVVVVVVVPDDPPNPDPDDRIDIHHPVNLVVSCVVSVHDSVVSSVSRVSGGDPPD

Secondary structure (DSSP, 8-state):
----HHHHHHHHHHHHHHHHHHHHHTT--HHHHHHHHHHHTTSS----------S---SSSPPPHHHHHHHHHT-S---HHHHHHHHHHHT--HHHHHHHHHHHHTSS-SSS-PEEEEHHHHHH---GGGHHHHHHHHHHHHT--TT--SPPPSEEEE-HHHHHHHHHHHTS-HHHHHHHHHTTB----

Sequence (189 aa):
MQITSAELDVLKREIGALLLAARKAR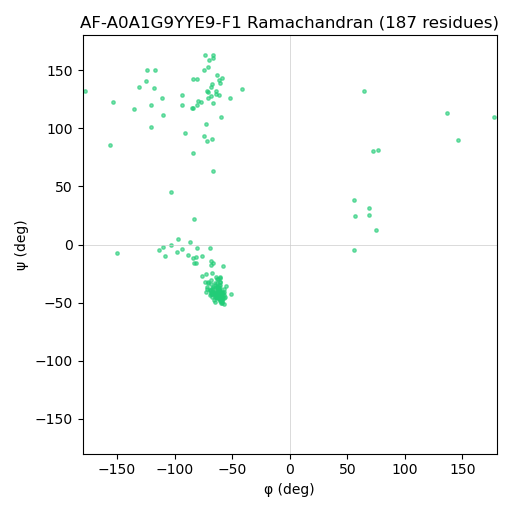KWTRRELRDAMNAGVTGEDQGDATTSSDGQDDDVTVPCTQTLATWELGTRNMTINRFVEVCAVLGVPADEVLRRALARMAIPSGRSGVIEVDRHKLARSTSRAVKPLQRWLGIRDGHRTPLDTRPSPDFVELPPAALKHLAALAEVPIPELIRALRDLVTDRS

Radius of gyration: 23.38 Å; Cα contacts (8 Å, |Δi|>4): 165; chains: 1; bounding box: 53×36×70 Å

Nearest PDB structures (foldseek):
  3f51-assembly1_A  TM=8.694E-01  e=4.947E-03  Corynebacterium glutamicum
  3f52-assembly1_E  TM=9.072E-01  e=1.035E-02  Corynebacterium glutamicum
  2b5a-assembly1_A  TM=8.752E-01  e=7.952E-03  [Bacillus] caldolyticus
  6hu8-assembly1_A  TM=8.499E-01  e=1.234E-01  Streptococcus vestibularis F0396
  2axv-assembly1_D  TM=3.409E-01  e=1.882E-01  Enterococcus faecalis

pLDDT: mean 77.85, std 17.42, range [34.88, 97.12]

InterPro domains:
  IPR001387 Cro/C1-type, helix-turn-helix domain [cd00093] (16-97)
  IPR010982 Lambda repressor-like, DNA-binding domain superfamily [G3DSA:1.10.260.40] (9-107)